Protein AF-A0A9D2FDE9-F1 (afdb_monomer_lite)

Foldseek 3Di:
DDDPPDDPPDDADQQDKPFWDKAADPVARQKIKIFIDHPLAPFPDHPNLPDNVLSVLVVCVQVVVDDPDPVCVVNQVSCCVLLCAPPVGDGLAAEDEGDPCVVCVPDDDDDVVVVVVLLVVQQVVQQVVLVVDDPVCSVVSSVVSSCCCVRTRVVSVVVVVCPVVVVDDRDDPSNSSHPRMYIGGNGDHDDD

Radius of gyration: 19.64 Å; chains: 1; bounding box: 52×30×56 Å

pLDDT: mean 90.2, std 8.85, range [47.34, 98.38]

Structure (mmCIF, N/CA/C/O backbone):
data_AF-A0A9D2FDE9-F1
#
_entry.id   AF-A0A9D2FDE9-F1
#
loop_
_atom_site.group_PDB
_atom_site.id
_atom_site.type_symbol
_atom_site.label_atom_id
_atom_site.label_alt_id
_atom_site.label_comp_id
_atom_site.label_asym_id
_atom_site.label_entity_id
_atom_site.label_seq_id
_atom_site.pdbx_PDB_ins_code
_atom_site.Cartn_x
_atom_site.Cartn_y
_atom_site.Cartn_z
_atom_site.occupancy
_atom_site.B_iso_or_equiv
_atom_site.auth_seq_id
_atom_site.auth_comp_id
_atom_site.auth_asym_id
_atom_site.auth_atom_id
_atom_site.pdbx_PDB_model_num
ATOM 1 N N . GLN A 1 1 ? 23.805 1.349 12.210 1.00 47.56 1 GLN A N 1
ATOM 2 C CA . GLN A 1 1 ? 23.859 2.761 12.635 1.00 47.56 1 GLN A CA 1
ATOM 3 C C . GLN A 1 1 ? 24.051 3.588 11.374 1.00 47.56 1 GLN A C 1
ATOM 5 O O . GLN A 1 1 ? 24.951 3.269 10.608 1.00 47.56 1 GLN A O 1
ATOM 10 N N . SER A 1 2 ? 23.143 4.518 11.090 1.00 58.88 2 SER A N 1
ATOM 11 C CA . SER A 1 2 ? 23.181 5.370 9.893 1.00 58.88 2 SER A CA 1
ATOM 12 C C . SER A 1 2 ? 24.110 6.558 10.147 1.00 58.88 2 SER A C 1
ATOM 14 O O . SER A 1 2 ? 24.090 7.096 11.252 1.00 58.88 2 SER A O 1
ATOM 16 N N . ASP A 1 3 ? 24.902 6.960 9.156 1.00 77.06 3 ASP A N 1
ATOM 17 C CA . ASP A 1 3 ? 25.740 8.162 9.229 1.00 77.06 3 ASP A CA 1
ATOM 18 C C . ASP A 1 3 ? 24.843 9.417 9.372 1.00 77.06 3 ASP A C 1
ATOM 20 O O . ASP A 1 3 ? 24.027 9.672 8.480 1.00 77.06 3 ASP A O 1
ATOM 24 N N . PRO A 1 4 ? 24.930 10.175 10.486 1.00 76.12 4 PRO A N 1
ATOM 25 C CA . PRO A 1 4 ? 24.081 11.344 10.739 1.00 76.12 4 PRO A CA 1
ATOM 26 C C . PRO A 1 4 ? 24.324 12.504 9.757 1.00 76.12 4 PRO A C 1
ATOM 28 O O . PRO A 1 4 ? 23.436 13.348 9.564 1.00 76.12 4 PRO A O 1
ATOM 31 N N . ASP A 1 5 ? 25.482 12.516 9.098 1.00 82.81 5 ASP A N 1
ATOM 32 C CA . ASP A 1 5 ? 25.864 13.525 8.115 1.00 82.81 5 ASP A CA 1
ATOM 33 C C . ASP A 1 5 ? 25.470 13.125 6.688 1.00 82.81 5 ASP A C 1
ATOM 35 O O . ASP A 1 5 ? 25.464 13.967 5.783 1.00 82.81 5 ASP A O 1
ATOM 39 N N . TYR A 1 6 ? 25.058 11.869 6.468 1.00 79.31 6 TYR A N 1
ATOM 40 C CA . TYR A 1 6 ? 24.592 11.426 5.161 1.00 79.31 6 TYR A CA 1
ATOM 41 C C . TYR A 1 6 ? 23.322 12.182 4.757 1.00 79.31 6 TYR A C 1
ATOM 43 O O . TYR A 1 6 ? 22.239 12.040 5.335 1.00 79.31 6 TYR A O 1
ATOM 51 N N . ARG A 1 7 ? 23.454 13.001 3.715 1.00 72.50 7 ARG A N 1
ATOM 52 C CA . ARG A 1 7 ? 22.343 13.666 3.036 1.00 72.50 7 ARG A CA 1
ATOM 53 C C . ARG A 1 7 ? 22.095 12.922 1.723 1.00 72.50 7 ARG A C 1
ATOM 55 O O . ARG A 1 7 ? 22.956 12.979 0.845 1.00 72.50 7 ARG A O 1
ATOM 62 N N . PRO A 1 8 ? 20.950 12.235 1.554 1.00 63.16 8 PRO A N 1
ATOM 63 C CA . PRO A 1 8 ? 20.620 11.599 0.287 1.00 63.16 8 PRO A CA 1
ATOM 64 C C . PRO A 1 8 ? 20.588 12.655 -0.822 1.00 63.16 8 PRO A C 1
ATOM 66 O O . PRO A 1 8 ? 19.761 13.564 -0.804 1.00 63.16 8 PRO A O 1
ATOM 69 N N . THR A 1 9 ? 21.489 12.544 -1.793 1.00 71.12 9 THR A N 1
ATOM 70 C CA . THR A 1 9 ? 21.499 13.388 -3.001 1.00 71.12 9 THR A CA 1
ATOM 71 C C . THR A 1 9 ? 20.692 12.768 -4.142 1.00 71.12 9 THR A C 1
ATOM 73 O O . THR A 1 9 ? 20.600 13.344 -5.228 1.00 71.12 9 THR A O 1
ATOM 76 N N . LEU A 1 10 ? 20.105 11.590 -3.901 1.00 59.53 10 LEU A N 1
ATOM 77 C CA . LEU A 1 10 ? 19.359 10.823 -4.885 1.00 59.53 10 LEU A CA 1
ATOM 78 C C . LEU A 1 10 ? 18.099 11.596 -5.301 1.00 59.53 10 LEU A C 1
ATOM 80 O O . LEU A 1 10 ? 17.142 11.722 -4.538 1.00 59.53 10 LEU A O 1
ATOM 84 N N . LYS A 1 11 ? 18.093 12.103 -6.533 1.00 64.19 11 LYS A N 1
ATOM 85 C CA . LYS A 1 11 ? 16.880 12.618 -7.169 1.00 64.19 11 LYS A CA 1
ATOM 86 C C . LYS A 1 11 ? 16.137 11.442 -7.784 1.00 64.19 11 LYS A C 1
ATOM 88 O O . LYS A 1 11 ? 16.630 10.827 -8.726 1.00 64.19 11 LYS A O 1
ATOM 93 N N . LEU A 1 12 ? 14.970 11.125 -7.234 1.00 65.38 12 LEU A N 1
ATOM 94 C CA . LEU A 1 12 ? 14.127 10.067 -7.777 1.00 65.38 12 LEU A CA 1
ATOM 95 C C . LEU A 1 12 ? 13.581 10.485 -9.157 1.00 65.38 12 LEU A C 1
ATOM 97 O O . LEU A 1 12 ? 13.185 11.643 -9.322 1.00 65.38 12 LEU A O 1
ATOM 101 N N . PRO A 1 13 ? 13.555 9.575 -10.147 1.00 70.44 13 PRO A N 1
ATOM 102 C CA . PRO A 1 13 ? 12.933 9.836 -11.442 1.00 70.44 13 PRO A CA 1
ATOM 103 C C . PRO A 1 13 ? 11.458 10.246 -11.320 1.00 70.44 13 PRO A C 1
ATOM 105 O O . PRO A 1 13 ? 10.763 9.848 -10.387 1.00 70.44 13 PRO A O 1
ATOM 108 N N . SER A 1 14 ? 10.937 10.978 -12.309 1.00 73.25 14 SER A N 1
ATOM 109 C CA . SER A 1 14 ? 9.544 11.465 -12.323 1.00 73.25 14 SER A CA 1
ATOM 110 C C . SER A 1 14 ? 8.480 10.361 -12.293 1.00 73.25 14 SER A C 1
ATOM 112 O O . SER A 1 14 ? 7.337 10.633 -11.930 1.00 73.25 14 SER A O 1
ATOM 114 N N . TYR A 1 15 ? 8.853 9.144 -12.693 1.00 83.62 15 TYR A N 1
ATOM 115 C CA . TYR A 1 15 ? 8.009 7.945 -12.726 1.00 83.62 15 TYR A CA 1
ATOM 116 C C . TYR A 1 15 ? 8.468 6.872 -11.736 1.00 83.62 15 TYR A C 1
ATOM 118 O O . TYR A 1 15 ? 8.213 5.684 -11.925 1.00 83.62 15 TYR A O 1
ATOM 126 N N . TRP A 1 16 ? 9.193 7.287 -10.700 1.00 82.44 16 TRP A N 1
ATOM 127 C CA . TRP A 1 16 ? 9.626 6.385 -9.650 1.00 82.44 16 TRP A CA 1
ATOM 128 C C . TRP A 1 16 ? 8.438 5.876 -8.825 1.00 82.44 16 TRP A C 1
ATOM 130 O O . TRP A 1 16 ? 7.524 6.634 -8.485 1.00 82.44 16 TRP A O 1
ATOM 140 N N . ALA A 1 17 ? 8.511 4.601 -8.452 1.00 85.19 17 ALA A N 1
ATOM 141 C CA . ALA A 1 17 ? 7.716 4.011 -7.386 1.00 85.19 17 ALA A CA 1
ATOM 142 C C . ALA A 1 17 ? 8.585 3.052 -6.562 1.00 85.19 17 ALA A C 1
ATOM 144 O O . ALA A 1 17 ? 9.568 2.504 -7.069 1.00 85.19 17 ALA A O 1
ATOM 145 N N . CYS A 1 18 ? 8.213 2.817 -5.303 1.00 78.56 18 CYS A N 1
ATOM 146 C CA . CYS A 1 18 ? 8.964 1.928 -4.407 1.00 78.56 18 CYS A CA 1
ATOM 147 C C . CYS A 1 18 ? 8.781 0.425 -4.700 1.00 78.56 18 CYS A C 1
ATOM 149 O O . CYS A 1 18 ? 9.480 -0.393 -4.103 1.00 78.56 18 CYS A O 1
ATOM 151 N N . GLY A 1 19 ? 7.880 0.064 -5.619 1.00 83.00 19 GLY A N 1
ATOM 152 C CA . GLY A 1 19 ? 7.436 -1.312 -5.839 1.00 83.00 19 GLY A CA 1
ATOM 153 C C . GLY A 1 19 ? 6.158 -1.647 -5.071 1.00 83.00 19 GLY A C 1
ATOM 154 O O . GLY A 1 19 ? 5.755 -0.931 -4.156 1.00 83.00 19 GLY A O 1
ATOM 155 N N . SER A 1 20 ? 5.514 -2.753 -5.448 1.00 87.06 20 SER A N 1
ATOM 156 C CA . SER A 1 20 ? 4.399 -3.302 -4.671 1.00 87.06 20 SER A CA 1
ATOM 157 C C . SER A 1 20 ? 4.904 -3.792 -3.317 1.00 87.06 20 SER A C 1
ATOM 159 O O . SER A 1 20 ? 5.792 -4.640 -3.245 1.00 87.06 20 SER A O 1
ATOM 161 N N . MET A 1 21 ? 4.322 -3.270 -2.244 1.00 90.25 21 MET A N 1
ATOM 162 C CA . MET A 1 21 ? 4.623 -3.653 -0.873 1.00 90.25 21 MET A CA 1
ATOM 163 C C . MET A 1 21 ? 3.390 -4.287 -0.251 1.00 90.25 21 MET A C 1
ATOM 165 O O . MET A 1 21 ? 2.342 -3.647 -0.157 1.00 90.25 21 MET A O 1
ATOM 169 N N . THR A 1 22 ? 3.538 -5.519 0.219 1.00 93.94 22 THR A N 1
ATOM 170 C CA . THR A 1 22 ? 2.454 -6.269 0.850 1.00 93.94 22 THR A CA 1
ATOM 171 C C . THR A 1 22 ? 2.752 -6.520 2.322 1.00 93.94 22 THR A C 1
ATOM 173 O O . THR A 1 22 ? 3.920 -6.629 2.715 1.00 93.94 22 THR A O 1
ATOM 176 N N . ARG A 1 23 ? 1.713 -6.583 3.157 1.00 95.62 23 ARG A N 1
ATOM 177 C CA . ARG A 1 23 ? 1.815 -7.067 4.541 1.00 95.62 23 ARG A CA 1
ATOM 178 C C . ARG A 1 23 ? 0.747 -8.109 4.799 1.00 95.62 23 ARG A C 1
ATOM 180 O O . ARG A 1 23 ? -0.363 -8.005 4.295 1.00 95.62 23 ARG A O 1
ATOM 187 N N . ILE A 1 24 ? 1.121 -9.101 5.589 1.00 96.44 24 ILE A N 1
ATOM 188 C CA . ILE A 1 24 ? 0.268 -10.208 6.000 1.00 96.44 24 ILE A CA 1
ATOM 189 C C . ILE A 1 24 ? 0.388 -10.272 7.515 1.00 96.44 24 ILE A C 1
ATOM 191 O O . ILE A 1 24 ? 1.509 -10.273 8.030 1.00 96.44 24 ILE A O 1
ATOM 195 N N . SER A 1 25 ? -0.739 -10.268 8.221 1.00 97.50 25 SER A N 1
ATOM 196 C CA . SER A 1 25 ? -0.734 -10.500 9.662 1.00 97.50 25 SER A CA 1
ATOM 197 C C . SER A 1 25 ? -0.754 -11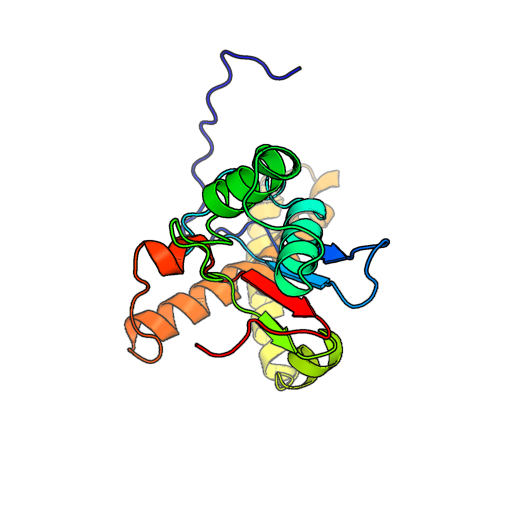.997 9.948 1.00 97.50 25 SER A C 1
ATOM 199 O O . SER A 1 25 ? -1.606 -12.730 9.451 1.00 97.50 25 SER A O 1
ATOM 201 N N . GLU A 1 26 ? 0.167 -12.450 10.795 1.00 96.69 26 GLU A N 1
ATOM 202 C CA . GLU A 1 26 ? 0.114 -13.805 11.357 1.00 96.69 26 GLU A CA 1
ATOM 203 C C . GLU A 1 26 ? -0.895 -13.897 12.513 1.00 96.69 26 GLU A C 1
ATOM 205 O O . GLU A 1 26 ? -1.433 -14.967 12.792 1.00 96.69 26 GLU A O 1
ATOM 210 N N . LYS A 1 27 ? -1.174 -12.770 13.182 1.00 97.56 27 LYS A N 1
ATOM 211 C CA . LYS A 1 27 ? -2.100 -12.683 14.317 1.00 97.56 27 LYS A CA 1
ATOM 212 C C . LYS A 1 27 ? -3.561 -12.685 13.872 1.00 97.56 27 LYS A C 1
ATOM 214 O O . LYS A 1 27 ? -4.397 -13.320 14.512 1.00 97.56 27 LYS A O 1
ATOM 219 N N . TYR A 1 28 ? -3.859 -11.971 12.791 1.00 97.38 28 TYR A N 1
ATOM 220 C CA . TYR A 1 28 ? -5.193 -11.836 12.216 1.00 97.38 28 TYR A CA 1
ATOM 221 C C . TYR A 1 28 ? -5.149 -12.288 10.751 1.00 97.38 28 TYR A C 1
ATOM 223 O O . TYR A 1 28 ? -4.877 -11.469 9.879 1.00 97.38 28 TYR A O 1
ATOM 231 N N . PRO A 1 29 ? -5.414 -13.573 10.448 1.00 95.38 29 PRO A N 1
ATOM 232 C CA . PRO A 1 29 ? -5.233 -14.119 9.098 1.00 95.38 29 PRO A CA 1
ATOM 233 C C . PRO A 1 29 ? -6.071 -13.450 8.000 1.00 95.38 29 PRO A C 1
ATOM 235 O O . PRO A 1 29 ? -5.740 -13.568 6.825 1.00 95.38 29 PRO A O 1
ATOM 238 N N . SER A 1 30 ? -7.153 -12.756 8.366 1.00 95.75 30 SER A N 1
ATOM 239 C CA . SER A 1 30 ? -7.961 -11.960 7.439 1.00 95.75 30 SER A CA 1
ATOM 240 C C . SER A 1 30 ? -7.292 -10.643 7.033 1.00 95.75 30 SER A C 1
ATOM 242 O O . SER A 1 30 ? -7.693 -10.052 6.035 1.00 95.75 30 SER A O 1
ATOM 244 N N . VAL A 1 31 ? -6.283 -10.177 7.778 1.00 97.94 31 VAL A N 1
ATOM 245 C CA . VAL A 1 31 ? -5.618 -8.892 7.557 1.00 97.94 31 VAL A CA 1
ATOM 246 C C . VAL A 1 31 ? -4.477 -9.039 6.558 1.00 97.94 31 VAL A C 1
ATOM 248 O O . VAL A 1 31 ? -3.411 -9.594 6.847 1.00 97.94 31 VAL A O 1
ATOM 251 N N . TYR A 1 32 ? -4.691 -8.440 5.394 1.00 97.94 32 TYR A N 1
ATOM 252 C CA . TYR A 1 32 ? -3.701 -8.288 4.338 1.00 97.94 32 TYR A CA 1
ATOM 253 C C . TYR A 1 32 ? -3.648 -6.827 3.900 1.00 97.94 32 TYR A C 1
ATOM 255 O O . TYR A 1 32 ? -4.653 -6.120 3.933 1.00 97.94 32 TYR A O 1
ATOM 263 N N . SER A 1 33 ? -2.494 -6.349 3.451 1.00 96.81 33 SER A N 1
ATOM 264 C CA . SER A 1 33 ? -2.405 -5.040 2.816 1.00 96.81 33 SER A CA 1
ATOM 265 C C . SER A 1 33 ? -1.561 -5.060 1.561 1.00 96.81 33 SER A C 1
ATOM 267 O O . SER A 1 33 ? -0.606 -5.826 1.432 1.00 96.81 33 SER A O 1
ATOM 269 N N . TRP A 1 34 ? -1.917 -4.169 0.643 1.00 95.25 34 TRP A N 1
ATOM 270 C CA . TRP A 1 34 ? -1.128 -3.833 -0.527 1.00 95.25 34 TRP A CA 1
ATOM 271 C C . TRP A 1 34 ? -0.945 -2.322 -0.587 1.00 95.25 34 TRP A C 1
ATOM 273 O O . TRP A 1 34 ? -1.870 -1.550 -0.328 1.00 95.25 34 TRP A O 1
ATOM 283 N N . SER A 1 35 ? 0.259 -1.888 -0.940 1.00 92.75 35 SER A N 1
ATOM 284 C CA . SER A 1 35 ? 0.568 -0.477 -1.112 1.00 92.75 35 SER A CA 1
ATOM 285 C C . SER A 1 35 ? 1.673 -0.248 -2.126 1.00 92.75 35 SER A C 1
ATOM 287 O O . SER A 1 35 ? 2.546 -1.094 -2.318 1.00 92.75 35 SER A O 1
ATOM 289 N N . VAL A 1 36 ? 1.662 0.929 -2.741 1.00 90.56 36 VAL A N 1
ATOM 290 C CA . VAL A 1 36 ? 2.769 1.426 -3.556 1.00 90.56 36 VAL A CA 1
ATOM 291 C C . VAL A 1 36 ? 2.890 2.930 -3.368 1.00 90.56 36 VAL A C 1
ATOM 293 O O . VAL A 1 36 ? 1.920 3.676 -3.511 1.00 90.56 36 VAL A O 1
ATOM 296 N N . ASP A 1 37 ? 4.091 3.392 -3.040 1.00 89.44 37 ASP A N 1
ATOM 297 C CA . ASP A 1 37 ? 4.375 4.819 -2.966 1.00 89.44 37 ASP A CA 1
ATOM 298 C C . ASP A 1 37 ? 4.761 5.326 -4.347 1.00 89.44 37 ASP A C 1
ATOM 300 O O . ASP A 1 37 ? 5.654 4.793 -5.009 1.00 89.44 37 ASP A O 1
ATOM 304 N N . THR A 1 38 ? 4.073 6.381 -4.763 1.00 88.50 38 THR A N 1
ATOM 305 C CA . THR A 1 38 ? 4.309 7.086 -6.022 1.00 88.50 38 THR A CA 1
ATOM 306 C C . THR A 1 38 ? 4.360 8.584 -5.740 1.00 88.50 38 THR A C 1
ATOM 308 O O . THR A 1 38 ? 4.101 9.026 -4.622 1.00 88.50 38 THR A O 1
ATOM 311 N N . ARG A 1 39 ? 4.598 9.402 -6.766 1.00 87.81 39 ARG A N 1
ATOM 312 C CA . ARG A 1 39 ? 4.490 10.867 -6.655 1.00 87.81 39 ARG A CA 1
ATOM 313 C C . ARG A 1 39 ? 3.093 11.383 -6.266 1.00 87.81 39 ARG A C 1
ATOM 315 O O . ARG A 1 39 ? 2.955 12.555 -5.934 1.00 87.81 39 ARG A O 1
ATOM 322 N N . TYR A 1 40 ? 2.067 10.533 -6.339 1.00 89.56 40 TYR A N 1
ATOM 323 C CA . TYR A 1 40 ? 0.706 10.847 -5.896 1.00 89.56 40 TYR A CA 1
ATOM 324 C C . TYR A 1 40 ? 0.505 10.640 -4.390 1.00 89.56 40 TYR A C 1
ATOM 326 O O . TYR A 1 40 ? -0.502 11.082 -3.842 1.00 89.56 40 TYR A O 1
ATOM 334 N N . SER A 1 41 ? 1.464 10.000 -3.720 1.00 89.06 41 SER A N 1
ATOM 335 C CA . SER A 1 41 ? 1.404 9.672 -2.302 1.00 89.06 41 SER A CA 1
ATOM 336 C C . SER A 1 41 ? 2.205 10.674 -1.476 1.00 89.06 41 SER A C 1
ATOM 338 O O . SER A 1 41 ? 3.355 10.970 -1.788 1.00 89.06 41 SER A O 1
ATOM 340 N N . SER A 1 42 ? 1.618 11.173 -0.385 1.00 89.44 42 SER A N 1
ATOM 341 C CA . SER A 1 42 ? 2.304 12.041 0.588 1.00 89.44 42 SER A CA 1
ATOM 342 C C . SER A 1 42 ? 2.854 11.269 1.798 1.00 89.44 42 SER A C 1
ATOM 344 O O . SER A 1 42 ? 3.436 11.868 2.708 1.00 89.44 42 SER A O 1
ATOM 346 N N . ARG A 1 43 ? 2.707 9.932 1.810 1.00 87.25 43 ARG A N 1
ATOM 347 C CA . ARG A 1 43 ? 3.226 9.055 2.870 1.00 87.25 43 ARG A CA 1
ATOM 348 C C . ARG A 1 43 ? 4.727 9.214 3.053 1.00 87.25 43 ARG A C 1
ATOM 350 O O . ARG A 1 43 ? 5.507 9.172 2.105 1.00 87.25 43 ARG A O 1
ATOM 357 N N . LYS A 1 44 ? 5.138 9.311 4.317 1.00 84.44 44 LYS A N 1
ATOM 358 C CA . LYS A 1 44 ? 6.544 9.428 4.714 1.00 84.44 44 LYS A CA 1
ATOM 359 C C . LYS A 1 44 ? 7.115 8.089 5.173 1.00 84.44 44 LYS A C 1
ATOM 361 O O . LYS A 1 44 ? 6.408 7.258 5.749 1.00 84.44 44 LYS A O 1
ATOM 366 N N . GLY A 1 45 ? 8.422 7.927 4.969 1.00 80.38 45 GLY A N 1
ATOM 367 C CA . GLY A 1 45 ? 9.205 6.785 5.451 1.00 80.38 45 GLY A CA 1
ATOM 368 C C . GLY A 1 45 ? 9.122 5.521 4.589 1.00 80.38 45 GLY A C 1
ATOM 369 O O . GLY A 1 45 ? 9.720 4.521 4.950 1.00 80.38 45 GLY A O 1
ATOM 370 N N . THR A 1 46 ? 8.426 5.569 3.451 1.00 80.06 46 THR A N 1
ATOM 371 C CA . THR A 1 46 ? 8.406 4.503 2.435 1.00 80.06 46 THR A CA 1
ATOM 372 C C . THR A 1 46 ? 8.231 3.091 3.022 1.00 80.06 46 THR A C 1
ATOM 374 O O . THR A 1 46 ? 7.366 2.873 3.874 1.00 80.06 46 THR A O 1
ATOM 377 N N . TRP A 1 47 ? 9.063 2.133 2.603 1.00 77.62 47 TRP A N 1
ATOM 378 C CA . TRP A 1 47 ? 9.011 0.740 3.037 1.00 77.62 47 TRP A CA 1
ATOM 379 C C . TRP A 1 47 ? 9.274 0.574 4.535 1.00 77.62 47 TRP A C 1
ATOM 381 O O . TRP A 1 47 ? 8.692 -0.321 5.148 1.00 77.62 47 TRP A O 1
ATOM 391 N N . SER A 1 48 ? 10.125 1.421 5.130 1.00 83.31 48 SER A N 1
ATOM 392 C CA . SER A 1 48 ? 10.507 1.289 6.541 1.00 83.31 48 SER A CA 1
ATOM 393 C C . SER A 1 48 ? 9.368 1.675 7.478 1.00 83.31 48 SER A C 1
ATOM 395 O O . SER A 1 48 ? 9.313 1.198 8.606 1.00 83.31 48 SER A O 1
ATOM 397 N N . ASN A 1 49 ? 8.432 2.492 6.993 1.00 86.06 49 ASN A N 1
ATOM 398 C CA . ASN A 1 49 ? 7.264 2.930 7.746 1.00 86.06 49 ASN A CA 1
ATOM 399 C C . ASN A 1 49 ? 5.983 2.172 7.355 1.00 86.06 49 ASN A C 1
ATOM 401 O O . ASN A 1 49 ? 4.896 2.561 7.769 1.00 86.06 49 ASN A O 1
ATOM 405 N N . ASN A 1 50 ? 6.091 1.115 6.544 1.0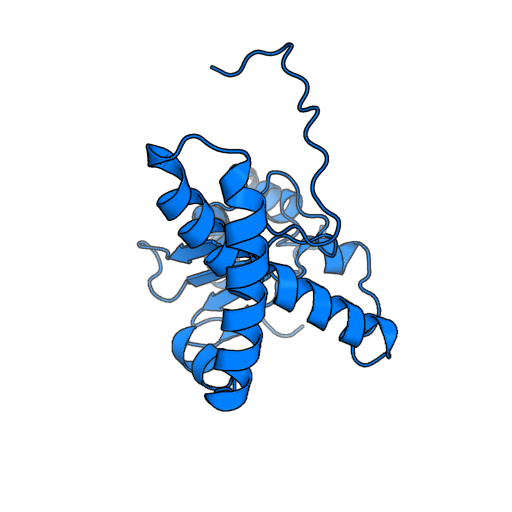0 88.94 50 ASN A N 1
ATOM 406 C CA . ASN A 1 50 ? 4.992 0.209 6.215 1.00 88.94 50 ASN A CA 1
ATOM 407 C C . ASN A 1 50 ? 5.064 -1.013 7.143 1.00 88.94 50 ASN A C 1
ATOM 409 O O . ASN A 1 50 ? 5.667 -2.024 6.781 1.00 88.94 50 ASN A O 1
ATOM 413 N N . LEU A 1 51 ? 4.533 -0.913 8.362 1.00 93.81 51 LEU A N 1
ATOM 414 C CA . LEU A 1 51 ? 4.632 -1.975 9.370 1.00 93.81 51 LEU A CA 1
ATOM 415 C C . LEU A 1 51 ? 3.363 -2.830 9.389 1.00 93.81 51 LEU A C 1
ATOM 417 O O . LEU A 1 51 ? 2.263 -2.290 9.325 1.00 93.81 51 LEU A O 1
ATOM 421 N N . THR A 1 52 ? 3.498 -4.154 9.535 1.00 96.62 52 THR A N 1
ATOM 422 C CA . THR A 1 52 ? 2.336 -5.052 9.699 1.00 96.62 52 THR A CA 1
ATOM 423 C C . THR A 1 52 ? 1.474 -4.632 10.892 1.00 96.62 52 THR A C 1
ATOM 425 O O . THR A 1 52 ? 0.251 -4.605 10.783 1.00 96.62 52 THR A O 1
ATOM 428 N N . SER A 1 53 ? 2.110 -4.203 11.987 1.00 97.19 53 SER A N 1
ATOM 429 C CA . SER A 1 53 ? 1.435 -3.766 13.212 1.00 97.19 53 SER A CA 1
ATOM 430 C C . SER A 1 53 ? 0.461 -2.608 13.000 1.00 97.19 53 SER A C 1
ATOM 432 O O . SER A 1 53 ? -0.525 -2.521 13.717 1.00 97.19 53 SER A O 1
ATOM 434 N N . ASP A 1 54 ? 0.694 -1.730 12.017 1.00 96.88 54 ASP A N 1
ATOM 435 C CA . ASP A 1 54 ? -0.220 -0.611 11.749 1.00 96.88 54 ASP A CA 1
ATOM 436 C C . ASP A 1 54 ? -1.594 -1.127 11.280 1.00 96.88 54 ASP A C 1
ATOM 438 O O . ASP A 1 54 ? -2.633 -0.621 11.698 1.00 96.88 54 ASP A O 1
ATOM 442 N N . TYR A 1 55 ? -1.611 -2.182 10.461 1.00 97.69 55 TYR A N 1
ATOM 443 C CA . TYR A 1 55 ? -2.844 -2.823 9.992 1.00 97.69 55 TYR A CA 1
ATOM 444 C C . TYR A 1 55 ? -3.512 -3.644 11.097 1.00 97.69 55 TYR A C 1
ATOM 446 O O . TYR A 1 55 ? -4.735 -3.665 11.203 1.00 97.69 55 TYR A O 1
ATOM 454 N N . GLU A 1 56 ? -2.715 -4.280 11.958 1.00 98.38 56 GLU A N 1
ATOM 455 C CA . GLU A 1 56 ? -3.217 -5.012 13.124 1.00 98.38 56 GLU A CA 1
ATOM 456 C C . GLU A 1 56 ? -3.869 -4.076 14.143 1.00 98.38 56 GLU A C 1
ATOM 458 O O . GLU A 1 56 ? -4.939 -4.386 14.655 1.00 98.38 56 GLU A O 1
ATOM 463 N N . TYR A 1 57 ? -3.273 -2.911 14.414 1.00 98.25 57 TYR A N 1
ATOM 464 C CA . TYR A 1 57 ? -3.859 -1.911 15.308 1.00 98.25 57 TYR A CA 1
ATOM 465 C C . TYR A 1 57 ? -5.153 -1.343 14.737 1.00 98.25 57 TYR A C 1
ATOM 467 O O . TYR A 1 57 ? -6.114 -1.160 15.479 1.00 98.25 57 TYR A O 1
ATOM 475 N N . LEU A 1 58 ? -5.207 -1.096 13.425 1.00 98.00 58 LEU A N 1
ATOM 476 C CA . LEU A 1 58 ? -6.442 -0.651 12.791 1.00 98.00 58 LEU A CA 1
ATOM 477 C C . LEU A 1 58 ? -7.531 -1.729 12.883 1.00 98.00 58 LEU A C 1
ATOM 479 O O . LEU A 1 58 ? -8.668 -1.417 13.217 1.00 98.00 58 LEU A O 1
ATOM 483 N N . TYR A 1 59 ? -7.188 -2.998 12.663 1.00 98.00 59 TYR A N 1
ATOM 484 C CA . TYR A 1 59 ? -8.118 -4.114 12.840 1.00 98.00 59 TYR A CA 1
ATOM 485 C C . TYR A 1 59 ? -8.612 -4.246 14.293 1.00 98.00 59 TYR A C 1
ATOM 487 O O . TYR A 1 59 ? -9.806 -4.409 14.547 1.00 98.00 59 TYR A O 1
ATOM 495 N N . GLU A 1 60 ? -7.715 -4.116 15.271 1.00 98.12 60 GLU A N 1
ATOM 496 C CA . GLU A 1 60 ? -8.062 -4.088 16.697 1.00 98.12 60 GLU A CA 1
ATOM 497 C C . GLU A 1 60 ? -8.996 -2.922 17.037 1.00 98.12 60 GLU A C 1
ATOM 499 O O . GLU A 1 60 ? -9.900 -3.071 17.857 1.00 98.12 60 GLU A O 1
ATOM 504 N N . PHE A 1 61 ? -8.797 -1.764 16.408 1.00 97.81 61 PHE A N 1
ATOM 505 C CA . PHE A 1 61 ? -9.666 -0.605 16.580 1.00 97.81 61 PHE A CA 1
ATOM 506 C C . PHE A 1 61 ? -11.063 -0.875 16.003 1.00 97.81 61 PHE A C 1
ATOM 508 O O . PHE A 1 61 ? -12.065 -0.650 16.677 1.00 97.81 61 PHE A O 1
ATOM 515 N N . LEU A 1 62 ? -11.135 -1.441 14.795 1.00 96.56 62 LEU A N 1
ATOM 516 C CA . LEU A 1 62 ? -12.390 -1.786 14.116 1.00 96.56 62 LEU A CA 1
ATOM 517 C C . LEU A 1 62 ? -13.220 -2.830 14.864 1.00 96.56 62 LEU A C 1
ATOM 519 O O . LEU A 1 62 ? -14.445 -2.756 14.890 1.00 96.56 62 LEU A O 1
ATOM 523 N N . THR A 1 63 ? -12.554 -3.801 15.482 1.00 96.50 63 THR A N 1
ATOM 524 C CA . THR A 1 63 ? -13.196 -4.850 16.287 1.00 96.50 63 THR A CA 1
ATOM 525 C C . THR A 1 63 ? -13.553 -4.387 17.703 1.00 96.50 63 THR A C 1
ATOM 527 O O . THR A 1 63 ? -14.171 -5.138 18.456 1.00 96.50 63 THR A O 1
ATOM 530 N N . GLY A 1 64 ? -13.164 -3.166 18.087 1.00 95.81 64 GLY A N 1
ATOM 531 C CA . GLY A 1 64 ? -13.340 -2.636 19.439 1.00 95.81 64 GLY A CA 1
ATOM 532 C C . GLY A 1 64 ? -12.402 -3.254 20.482 1.00 95.81 64 GLY A C 1
ATOM 533 O O . GLY A 1 64 ? -12.574 -3.010 21.676 1.00 95.81 64 GLY A O 1
ATOM 534 N N . ALA A 1 65 ? -11.405 -4.041 20.062 1.00 97.00 65 ALA A N 1
ATOM 535 C CA . ALA A 1 65 ? -10.390 -4.611 20.947 1.00 97.00 65 ALA A CA 1
ATOM 536 C C . ALA A 1 65 ? -9.455 -3.537 21.527 1.00 97.00 65 ALA A C 1
ATOM 538 O O . ALA A 1 65 ? -8.956 -3.686 22.644 1.00 97.00 65 ALA A O 1
ATOM 539 N N . ILE A 1 66 ? -9.240 -2.444 20.789 1.00 96.88 66 ILE A N 1
ATOM 540 C CA . ILE A 1 66 ? -8.644 -1.214 21.314 1.00 96.88 66 ILE A CA 1
ATOM 541 C C . ILE A 1 66 ? -9.588 -0.036 21.089 1.00 96.88 66 ILE A C 1
ATOM 543 O O . ILE A 1 66 ? -10.338 0.018 20.119 1.00 96.88 66 ILE A O 1
ATOM 547 N N . CYS A 1 67 ? -9.521 0.936 21.987 1.00 95.06 67 CYS A N 1
ATOM 548 C CA . CYS A 1 67 ? -10.230 2.203 21.877 1.00 95.06 67 CYS A CA 1
ATOM 549 C C . CYS A 1 67 ? -9.331 3.343 22.353 1.00 95.06 67 CYS A C 1
ATOM 551 O O . CYS A 1 67 ? -8.300 3.099 22.989 1.00 95.06 67 CYS A O 1
ATOM 553 N N . ASP A 1 68 ? -9.719 4.575 22.032 1.00 95.19 68 ASP A N 1
ATOM 554 C CA . ASP A 1 68 ? -8.967 5.777 22.381 1.00 95.19 68 ASP A CA 1
ATOM 555 C C . ASP A 1 68 ? -8.995 6.025 23.894 1.00 95.19 68 ASP A C 1
ATOM 557 O O . ASP A 1 68 ? -9.951 6.555 24.461 1.00 95.19 68 ASP A O 1
ATOM 561 N N . ASN A 1 69 ? -7.957 5.535 24.565 1.00 95.62 69 ASN A N 1
ATOM 562 C CA . ASN A 1 69 ? -7.761 5.629 26.000 1.00 95.62 69 ASN A CA 1
ATOM 563 C C . ASN A 1 69 ? -6.260 5.608 26.323 1.00 95.62 69 ASN A C 1
ATOM 565 O O . ASN A 1 69 ? -5.422 5.318 25.470 1.00 95.62 69 ASN A O 1
ATOM 569 N N . VAL A 1 70 ? -5.917 5.870 27.585 1.00 96.75 70 VAL A N 1
ATOM 570 C CA . VAL A 1 70 ? -4.517 5.962 28.033 1.00 96.75 70 VAL A CA 1
ATOM 571 C C . VAL A 1 70 ? -3.728 4.667 27.789 1.00 96.75 70 VAL A C 1
ATOM 573 O O . VAL A 1 70 ? -2.550 4.733 27.458 1.00 96.75 70 VAL A O 1
ATOM 576 N N . ALA A 1 71 ? -4.359 3.495 27.904 1.00 96.69 71 ALA A N 1
ATOM 577 C CA . ALA A 1 71 ? -3.679 2.210 27.732 1.00 96.69 71 ALA A CA 1
ATOM 578 C C . ALA A 1 71 ? -3.316 1.908 26.266 1.00 96.69 71 ALA A C 1
ATOM 580 O O . ALA A 1 71 ? -2.350 1.194 26.012 1.00 96.69 71 ALA A O 1
ATOM 581 N N . ASN A 1 72 ? -4.068 2.459 25.309 1.00 97.69 72 ASN A N 1
ATOM 582 C CA . ASN A 1 72 ? -3.858 2.252 23.874 1.00 97.69 72 ASN A CA 1
ATOM 583 C C . ASN A 1 72 ? -3.312 3.494 23.155 1.00 97.69 72 ASN A C 1
ATOM 585 O O . ASN A 1 72 ? -3.213 3.481 21.926 1.00 97.69 72 ASN A O 1
ATOM 589 N N . ALA A 1 73 ? -2.970 4.555 23.893 1.00 97.12 73 ALA A N 1
ATOM 590 C CA . ALA A 1 73 ? -2.622 5.860 23.335 1.00 97.12 73 ALA A CA 1
ATOM 591 C C . ALA A 1 73 ? -1.527 5.766 22.263 1.00 97.12 73 ALA A C 1
ATOM 593 O O . ALA A 1 73 ? -1.669 6.357 21.198 1.00 97.12 73 ALA A O 1
ATOM 594 N N . ASP A 1 74 ? -0.489 4.956 22.487 1.00 97.88 74 ASP A N 1
ATOM 595 C CA . ASP A 1 74 ? 0.602 4.777 21.524 1.00 97.88 74 ASP A CA 1
ATOM 596 C C . ASP A 1 74 ? 0.118 4.188 20.192 1.00 97.88 74 ASP A C 1
ATOM 598 O O . ASP A 1 74 ? 0.505 4.665 19.126 1.00 97.88 74 ASP A O 1
ATOM 602 N N . LYS A 1 75 ? -0.777 3.190 20.233 1.00 98.00 75 LYS A N 1
ATOM 603 C CA . LYS A 1 75 ? -1.342 2.566 19.027 1.00 98.00 75 LYS A CA 1
ATOM 604 C C . LYS A 1 75 ? -2.238 3.539 18.265 1.00 98.00 75 LYS A C 1
ATOM 606 O O . LYS A 1 75 ? -2.125 3.651 17.048 1.00 98.00 75 LYS A O 1
ATOM 611 N N . ILE A 1 76 ? -3.106 4.264 18.969 1.00 98.06 76 ILE A N 1
ATOM 612 C CA . ILE A 1 76 ? -4.032 5.219 18.344 1.00 98.06 76 ILE A CA 1
ATOM 613 C C . ILE A 1 76 ? -3.272 6.416 17.764 1.00 98.06 76 ILE A C 1
ATOM 615 O O . ILE A 1 76 ? -3.498 6.796 16.616 1.00 98.06 76 ILE A O 1
ATOM 619 N N . ASN A 1 77 ? -2.306 6.963 18.505 1.00 97.44 77 ASN A N 1
ATOM 620 C CA . ASN A 1 77 ? -1.450 8.041 18.014 1.00 97.44 77 ASN A CA 1
ATOM 621 C C . ASN A 1 77 ? -0.644 7.598 16.796 1.00 97.44 77 ASN A C 1
ATOM 623 O O . ASN A 1 77 ? -0.527 8.356 15.838 1.00 97.44 77 ASN A O 1
ATOM 627 N N . ARG A 1 78 ? -0.158 6.354 16.788 1.00 96.31 78 ARG A N 1
ATOM 628 C CA . ARG A 1 78 ? 0.510 5.766 15.630 1.00 96.31 78 ARG A CA 1
ATOM 629 C C . ARG A 1 78 ? -0.408 5.701 14.404 1.00 96.31 78 ARG A C 1
ATOM 631 O O . ARG A 1 78 ? 0.012 6.083 13.313 1.00 96.31 78 ARG A O 1
ATOM 638 N N . LEU A 1 79 ? -1.658 5.265 14.562 1.00 96.62 79 LEU A N 1
ATOM 639 C CA . LEU A 1 79 ? -2.628 5.231 13.461 1.00 96.62 79 LEU A CA 1
ATOM 640 C C . LEU A 1 79 ? -2.924 6.633 12.904 1.00 96.62 79 LEU A C 1
ATOM 642 O O . LEU A 1 79 ? -3.008 6.792 11.686 1.00 96.62 79 LEU A O 1
ATOM 646 N N . ARG A 1 80 ? -3.020 7.652 13.767 1.00 95.56 80 ARG A N 1
ATOM 647 C CA . ARG A 1 80 ? -3.190 9.060 13.359 1.00 95.56 80 ARG A CA 1
ATOM 648 C C . ARG A 1 80 ? -1.953 9.627 12.671 1.00 95.56 80 ARG A C 1
ATOM 650 O O . ARG A 1 80 ? -2.062 10.233 11.613 1.00 95.56 80 ARG A O 1
ATOM 657 N N . GLU A 1 81 ? -0.761 9.364 13.208 1.00 93.94 81 GLU A N 1
ATOM 658 C CA . GLU A 1 81 ? 0.517 9.754 12.593 1.00 93.94 81 GLU A CA 1
ATOM 659 C C . GLU A 1 81 ? 0.647 9.183 11.171 1.00 93.94 81 GLU A C 1
ATOM 661 O O . GLU A 1 81 ? 1.177 9.826 10.261 1.00 93.94 81 GLU A O 1
ATOM 666 N N . ARG A 1 82 ? 0.126 7.968 10.965 1.00 92.44 82 ARG A N 1
ATOM 667 C CA . ARG A 1 82 ? 0.071 7.308 9.657 1.00 92.44 82 ARG A CA 1
ATOM 668 C C . ARG A 1 82 ? -1.067 7.775 8.762 1.00 92.44 82 ARG A C 1
ATOM 670 O O . ARG A 1 82 ? -1.080 7.405 7.590 1.00 92.44 82 ARG A O 1
ATOM 677 N N . GLY A 1 83 ? -1.989 8.578 9.283 1.00 92.81 83 GLY A N 1
ATOM 678 C CA . GLY A 1 83 ? -3.197 8.997 8.586 1.00 92.81 83 GLY A CA 1
ATOM 679 C C . GLY A 1 83 ? -4.154 7.841 8.313 1.00 92.81 83 GLY A C 1
ATOM 680 O O . GLY A 1 83 ? -4.963 7.945 7.398 1.00 92.81 83 GLY A O 1
ATOM 681 N N . PHE A 1 84 ? -4.044 6.728 9.049 1.00 95.25 84 PHE A N 1
ATOM 682 C CA . PHE A 1 84 ? -4.980 5.603 8.961 1.00 95.25 84 PHE A CA 1
ATOM 683 C C . PHE A 1 84 ? -6.279 5.923 9.695 1.00 95.25 84 PHE A C 1
ATOM 685 O O . PHE A 1 84 ? -7.351 5.489 9.276 1.00 95.25 84 PHE A O 1
ATOM 692 N N . LEU A 1 85 ? -6.155 6.717 10.759 1.00 95.44 85 LEU A N 1
ATOM 693 C CA . LEU A 1 85 ? -7.25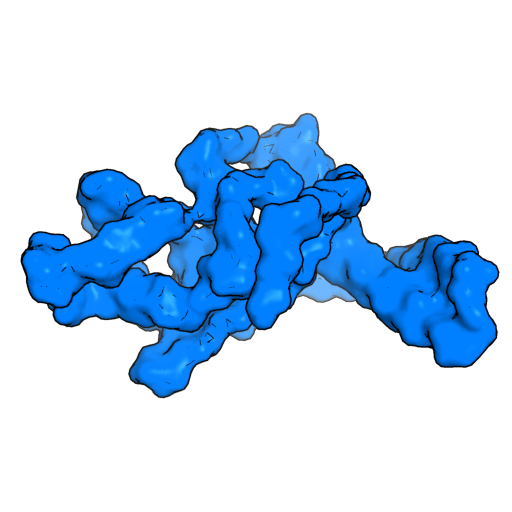0 7.404 11.417 1.00 95.44 85 LEU A CA 1
ATOM 694 C C . LEU A 1 85 ? -7.086 8.912 11.225 1.00 95.44 85 LEU A C 1
ATOM 696 O O . LEU A 1 85 ? -5.965 9.423 11.207 1.00 95.44 85 LEU A O 1
ATOM 700 N N . THR A 1 86 ? -8.201 9.617 11.101 1.00 93.38 86 THR A N 1
ATOM 701 C CA . THR A 1 86 ? -8.264 11.071 11.271 1.00 93.38 86 THR A CA 1
ATOM 702 C C . THR A 1 86 ? -8.185 11.447 12.756 1.00 93.38 86 THR A C 1
ATOM 704 O O . THR A 1 86 ? -8.272 10.590 13.642 1.00 93.38 86 THR A O 1
ATOM 707 N N . ASP A 1 87 ? -8.051 12.743 13.049 1.00 92.38 87 ASP A N 1
ATOM 708 C CA . ASP A 1 87 ? -8.021 13.249 14.429 1.00 92.38 87 ASP A CA 1
ATOM 709 C C . ASP A 1 87 ? -9.302 12.903 15.211 1.00 92.38 87 ASP A C 1
ATOM 711 O O . ASP A 1 87 ? -9.244 12.640 16.411 1.00 92.38 87 ASP A O 1
ATOM 715 N N . ASP A 1 88 ? -10.445 12.826 14.523 1.00 92.56 88 ASP A N 1
ATOM 716 C CA . ASP A 1 88 ? -11.744 12.404 15.057 1.00 92.56 88 ASP A CA 1
ATOM 717 C C . ASP A 1 88 ? -11.985 10.882 14.979 1.00 92.56 88 ASP A C 1
ATOM 719 O O . ASP A 1 88 ? -13.114 10.427 15.134 1.00 92.56 88 ASP A O 1
ATOM 723 N N . ASN A 1 89 ? -10.925 10.083 14.800 1.00 93.50 89 ASN A N 1
ATOM 724 C CA . ASN A 1 89 ? -10.947 8.614 14.791 1.00 93.50 89 ASN A CA 1
ATOM 725 C C . ASN A 1 89 ? -11.751 7.969 13.651 1.00 93.50 89 ASN A C 1
ATOM 727 O O . ASN A 1 89 ? -12.146 6.805 13.754 1.00 93.50 89 ASN A O 1
ATOM 731 N N . LYS A 1 90 ? -11.939 8.674 12.533 1.00 94.19 90 LYS A N 1
ATOM 732 C CA . LYS A 1 90 ? -12.522 8.092 11.321 1.00 94.19 90 LYS A CA 1
ATOM 733 C C . LYS A 1 90 ? -11.460 7.353 10.528 1.00 94.19 90 LYS A C 1
ATOM 735 O O . LYS A 1 90 ? -10.332 7.820 10.383 1.00 94.19 90 LYS A O 1
ATOM 740 N N . VAL A 1 91 ? -11.829 6.198 9.983 1.00 95.19 91 VAL A N 1
ATOM 741 C CA . VAL A 1 91 ? -10.928 5.414 9.134 1.00 95.19 91 VAL A CA 1
ATOM 742 C C . VAL A 1 91 ? -10.691 6.143 7.818 1.00 95.19 91 VAL A C 1
ATOM 744 O O . VAL A 1 91 ? -11.630 6.545 7.138 1.00 95.19 91 VAL A O 1
ATOM 747 N N . ASN A 1 92 ? -9.419 6.297 7.462 1.00 94.00 92 ASN A N 1
ATOM 748 C CA . ASN A 1 92 ? -8.974 7.108 6.331 1.00 94.00 92 ASN A CA 1
ATOM 749 C C . ASN A 1 92 ? -8.161 6.310 5.295 1.00 94.00 92 ASN A C 1
ATOM 751 O O . ASN A 1 92 ? -7.580 6.881 4.373 1.00 94.00 92 ASN A O 1
ATOM 755 N N . ILE A 1 93 ? -8.119 4.980 5.417 1.00 94.38 93 ILE A N 1
ATOM 756 C CA . ILE A 1 93 ? -7.548 4.093 4.393 1.00 94.38 93 ILE A CA 1
ATOM 757 C C . ILE A 1 93 ? -8.654 3.440 3.565 1.00 94.38 93 ILE A C 1
ATOM 759 O O . ILE A 1 93 ? -9.770 3.241 4.045 1.00 94.38 93 ILE A O 1
ATOM 763 N N . MET A 1 94 ? -8.327 3.034 2.337 1.00 94.75 94 MET A N 1
ATOM 764 C CA . MET A 1 94 ? -9.221 2.181 1.562 1.00 94.75 94 MET A CA 1
ATOM 765 C C . MET A 1 94 ? -9.248 0.779 2.170 1.00 94.75 94 MET A C 1
ATOM 767 O O . MET A 1 94 ? -8.204 0.140 2.322 1.00 94.75 94 MET A O 1
ATOM 771 N N . MET A 1 95 ? -10.450 0.301 2.478 1.00 96.50 95 MET A N 1
ATOM 772 C CA . MET A 1 95 ? -10.670 -1.044 2.991 1.00 96.50 95 MET A CA 1
ATOM 773 C C . MET A 1 95 ? -11.518 -1.863 2.029 1.00 96.50 95 MET A C 1
ATOM 775 O O . MET A 1 95 ? -12.492 -1.364 1.463 1.00 96.50 95 MET A O 1
ATOM 779 N N . VAL A 1 96 ? -11.148 -3.127 1.852 1.00 96.81 96 VAL A N 1
ATOM 780 C CA . VAL A 1 96 ? -11.866 -4.089 1.020 1.00 96.81 96 VAL A CA 1
ATOM 781 C C . VAL A 1 96 ? -12.259 -5.283 1.875 1.00 96.81 96 VAL A C 1
ATOM 783 O O . VAL A 1 96 ? -11.433 -5.872 2.564 1.00 96.81 96 VAL A O 1
ATOM 786 N N . MET A 1 97 ? -13.540 -5.636 1.813 1.00 96.19 97 MET A N 1
ATOM 787 C CA . MET A 1 97 ? -14.051 -6.838 2.457 1.00 96.19 97 MET A CA 1
ATOM 788 C C . MET A 1 97 ? -13.618 -8.081 1.675 1.00 96.19 97 MET A C 1
ATOM 790 O O . MET A 1 97 ? -13.867 -8.162 0.468 1.00 96.19 97 MET A O 1
ATOM 794 N N . GLY A 1 98 ? -13.056 -9.065 2.373 1.00 94.81 98 GLY A N 1
ATOM 795 C CA . GLY A 1 98 ? -12.671 -10.360 1.807 1.00 94.81 98 GLY A CA 1
ATOM 796 C C . GLY A 1 98 ? -11.213 -10.440 1.353 1.00 94.81 98 GLY A C 1
ATOM 797 O O . GLY A 1 98 ? -10.387 -9.596 1.696 1.00 94.81 98 GLY A O 1
ATOM 798 N N . ALA A 1 99 ? -10.892 -11.498 0.607 1.00 94.62 99 ALA A N 1
ATOM 799 C CA . ALA A 1 99 ? -9.525 -11.828 0.220 1.00 94.62 99 ALA A CA 1
ATOM 800 C C . ALA A 1 99 ? -8.979 -10.899 -0.878 1.00 94.62 99 ALA A C 1
ATOM 802 O O . ALA A 1 99 ? -9.700 -10.470 -1.787 1.00 94.62 99 ALA A O 1
ATOM 803 N N . ALA A 1 100 ? -7.675 -10.620 -0.821 1.00 94.88 100 ALA A N 1
ATOM 804 C CA . ALA A 1 100 ? -7.000 -9.785 -1.811 1.00 94.88 100 ALA A CA 1
ATOM 805 C C . ALA A 1 100 ? -7.015 -10.431 -3.204 1.00 94.88 100 ALA A C 1
ATOM 807 O O . ALA A 1 100 ? -7.196 -9.748 -4.212 1.00 94.88 100 ALA A O 1
ATOM 808 N N . GLU A 1 101 ? -6.889 -11.754 -3.260 1.00 94.56 101 GLU A N 1
ATOM 809 C CA . GLU A 1 101 ? -6.905 -12.557 -4.479 1.00 94.56 101 GLU A CA 1
ATOM 810 C C . GLU A 1 101 ? -8.207 -12.359 -5.261 1.00 94.56 101 GLU A C 1
ATOM 812 O O . GLU A 1 101 ? -8.166 -12.098 -6.462 1.00 94.56 101 GLU A O 1
ATOM 817 N N . ASP A 1 102 ? -9.354 -12.389 -4.577 1.00 94.88 102 ASP A N 1
ATOM 818 C CA . ASP A 1 102 ? -10.672 -12.199 -5.194 1.00 94.88 102 ASP A CA 1
ATOM 819 C C . ASP A 1 102 ? -10.846 -10.785 -5.756 1.00 94.88 102 ASP A C 1
ATOM 821 O O . ASP A 1 102 ? -11.507 -10.577 -6.777 1.00 94.88 102 ASP A O 1
ATOM 825 N N . PHE A 1 103 ? -10.264 -9.785 -5.091 1.00 94.56 103 PHE A N 1
ATOM 826 C CA . PHE A 1 103 ? -10.273 -8.410 -5.573 1.00 94.56 103 PHE A CA 1
ATOM 827 C C . PHE A 1 103 ? -9.400 -8.255 -6.820 1.00 94.56 103 PHE A C 1
ATOM 829 O O . PHE A 1 103 ? -9.866 -7.726 -7.831 1.00 94.56 103 PHE A O 1
ATOM 836 N N . PHE A 1 104 ? -8.161 -8.747 -6.781 1.00 92.19 104 PHE A N 1
ATOM 837 C CA . PHE A 1 104 ? -7.227 -8.624 -7.899 1.00 92.19 104 PHE A CA 1
ATOM 838 C C . PHE A 1 104 ? -7.611 -9.499 -9.099 1.00 92.19 104 PHE A C 1
ATOM 840 O O . PHE A 1 104 ? -7.355 -9.103 -10.234 1.00 92.19 104 PHE A O 1
ATOM 847 N N . ALA A 1 105 ? -8.314 -10.616 -8.888 1.00 94.44 105 ALA A N 1
ATOM 848 C CA . ALA A 1 105 ? -8.862 -11.449 -9.961 1.00 94.44 105 ALA A CA 1
ATOM 849 C C . ALA A 1 105 ? -9.901 -10.720 -10.835 1.00 94.44 105 ALA A C 1
ATOM 851 O O . ALA A 1 105 ? -10.171 -11.144 -11.958 1.00 94.44 105 ALA A O 1
ATOM 852 N N . LYS A 1 106 ? -10.473 -9.605 -10.355 1.00 93.69 106 LYS A N 1
ATOM 853 C CA . LYS A 1 106 ? -11.393 -8.762 -11.139 1.00 93.69 106 LYS A CA 1
ATOM 854 C C . LYS A 1 106 ? -10.673 -7.912 -12.186 1.00 93.69 106 LYS A C 1
ATOM 856 O O . LYS A 1 106 ? -11.331 -7.357 -13.064 1.00 93.69 106 LYS A O 1
ATOM 861 N N . ILE A 1 107 ? -9.348 -7.776 -12.095 1.00 89.88 107 ILE A N 1
ATOM 862 C CA . ILE A 1 107 ? -8.561 -7.017 -13.065 1.00 89.88 107 ILE A CA 1
ATOM 863 C C . ILE A 1 107 ? -8.428 -7.864 -14.340 1.00 89.88 107 ILE A C 1
ATOM 865 O O . ILE A 1 107 ? -7.868 -8.960 -14.286 1.00 89.88 107 ILE A O 1
ATOM 869 N N . PRO A 1 108 ? -8.927 -7.390 -15.497 1.00 88.62 108 PRO A N 1
ATOM 870 C CA . PRO A 1 108 ? -8.879 -8.168 -16.725 1.00 88.62 108 PRO A CA 1
ATOM 871 C C . PRO A 1 108 ? -7.434 -8.384 -17.180 1.00 88.62 108 PRO A C 1
ATOM 873 O O . PRO A 1 108 ? -6.609 -7.467 -17.168 1.00 88.62 108 PRO A O 1
ATOM 876 N N . ALA A 1 109 ? -7.143 -9.601 -17.636 1.00 87.50 109 ALA A N 1
ATOM 877 C CA . ALA A 1 109 ? -5.856 -9.908 -18.236 1.00 87.50 109 ALA A CA 1
ATOM 878 C C . ALA A 1 109 ? -5.683 -9.144 -19.557 1.00 87.50 109 ALA A C 1
ATOM 880 O O . ALA A 1 109 ? -6.586 -9.082 -20.393 1.00 87.50 109 ALA A O 1
ATOM 881 N N . LEU A 1 110 ? -4.486 -8.599 -19.766 1.00 86.31 110 LEU A N 1
ATOM 882 C CA . LEU A 1 110 ? -4.092 -8.052 -21.061 1.00 86.31 110 LEU A CA 1
ATOM 883 C C . LEU A 1 110 ? -3.823 -9.196 -22.049 1.00 86.31 110 LEU A C 1
ATOM 885 O O . LEU A 1 110 ? -3.376 -10.275 -21.649 1.00 86.31 110 LEU A O 1
ATOM 889 N N . ASN A 1 111 ? -4.064 -8.954 -23.338 1.00 91.06 111 ASN A N 1
ATOM 890 C CA . ASN A 1 111 ? -3.685 -9.905 -24.383 1.00 91.06 111 ASN A CA 1
ATOM 891 C C . ASN A 1 111 ? -2.157 -9.951 -24.564 1.00 91.06 111 ASN A C 1
ATOM 893 O O . ASN A 1 111 ? -1.452 -8.993 -24.236 1.00 91.06 111 ASN A O 1
ATOM 897 N N . ASP A 1 112 ? -1.651 -11.063 -25.094 1.00 90.94 112 AS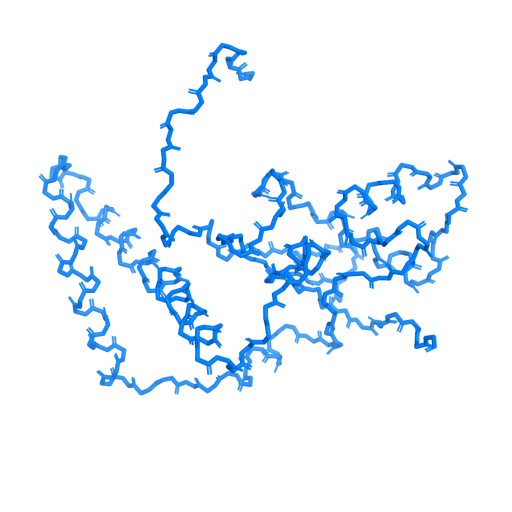P A N 1
ATOM 898 C CA . ASP A 1 112 ? -0.206 -11.306 -25.157 1.00 90.94 112 ASP A CA 1
ATOM 899 C C . ASP A 1 112 ? 0.503 -10.390 -26.156 1.00 90.94 112 ASP A C 1
ATOM 901 O O . ASP A 1 112 ? 1.552 -9.845 -25.834 1.00 90.94 112 ASP A O 1
ATOM 905 N N . GLN A 1 113 ? -0.131 -10.070 -27.289 1.00 91.44 113 GLN A N 1
ATOM 906 C CA . GLN A 1 113 ? 0.415 -9.109 -28.256 1.00 91.44 113 GLN A CA 1
ATOM 907 C C . GLN A 1 113 ? 0.722 -7.746 -27.610 1.00 91.44 113 GLN A C 1
ATOM 909 O O . GLN A 1 113 ? 1.718 -7.093 -27.930 1.00 91.44 113 GLN A O 1
ATOM 914 N N . PHE A 1 114 ? -0.144 -7.293 -26.703 1.00 86.69 114 PHE A N 1
ATOM 915 C CA . PHE A 1 114 ? 0.062 -6.053 -25.972 1.00 86.69 114 PHE A CA 1
ATOM 916 C C . PHE A 1 114 ? 1.189 -6.193 -24.945 1.00 86.69 114 PHE A C 1
ATOM 918 O O . PHE A 1 114 ? 2.033 -5.303 -24.863 1.00 86.69 114 PHE A O 1
ATOM 925 N N . LYS A 1 115 ? 1.245 -7.309 -24.204 1.00 86.88 115 LYS A N 1
ATOM 926 C CA . LYS A 1 115 ? 2.336 -7.584 -23.252 1.00 86.88 115 LYS A CA 1
ATOM 927 C C . LYS A 1 115 ? 3.697 -7.594 -23.949 1.00 86.88 115 LYS A C 1
ATOM 929 O O . LYS A 1 115 ? 4.611 -6.923 -23.473 1.00 86.88 115 LYS A O 1
ATOM 934 N N . ASP A 1 116 ? 3.801 -8.259 -25.096 1.00 88.44 116 ASP A N 1
ATOM 935 C CA . ASP A 1 116 ? 5.040 -8.385 -25.870 1.00 88.44 116 ASP A CA 1
ATOM 936 C C . ASP A 1 116 ? 5.573 -7.020 -26.306 1.00 88.44 116 ASP A C 1
ATOM 938 O O . ASP A 1 116 ? 6.756 -6.724 -26.152 1.00 88.44 116 ASP A O 1
ATOM 942 N N . LYS A 1 117 ? 4.687 -6.124 -26.756 1.00 87.00 117 LYS A N 1
ATOM 943 C CA . LYS A 1 117 ? 5.081 -4.764 -27.145 1.00 87.00 117 LYS A CA 1
ATOM 944 C C . LYS A 1 117 ? 5.717 -3.989 -25.986 1.00 87.00 117 LYS A C 1
ATOM 946 O O . LYS A 1 117 ? 6.694 -3.271 -26.196 1.00 87.00 117 LYS A O 1
ATOM 951 N N . PHE A 1 118 ? 5.171 -4.111 -24.775 1.00 86.62 118 PHE A N 1
ATOM 952 C CA . PHE A 1 118 ? 5.742 -3.464 -23.590 1.00 86.62 118 PHE A CA 1
ATOM 953 C C . PHE A 1 118 ? 7.034 -4.143 -23.136 1.00 86.62 118 PHE A C 1
ATOM 955 O O . PHE A 1 118 ? 7.976 -3.439 -22.773 1.00 86.62 118 PHE A O 1
ATOM 962 N N . ALA A 1 119 ? 7.103 -5.475 -23.199 1.00 87.69 119 ALA A N 1
ATOM 963 C CA . ALA A 1 119 ? 8.304 -6.237 -22.877 1.00 87.69 119 ALA A CA 1
ATOM 964 C C . ALA A 1 119 ? 9.475 -5.870 -23.801 1.00 87.69 119 ALA A C 1
ATOM 966 O O . ALA A 1 119 ? 10.569 -5.590 -23.314 1.00 87.69 119 ALA A O 1
ATOM 967 N N . ASP A 1 120 ? 9.238 -5.755 -25.110 1.00 88.69 120 ASP A N 1
ATOM 968 C CA . ASP A 1 120 ? 10.241 -5.334 -26.092 1.00 88.69 120 ASP A CA 1
ATOM 969 C C . ASP A 1 120 ? 10.778 -3.929 -25.811 1.00 88.69 120 ASP A C 1
ATOM 971 O O . ASP A 1 120 ? 11.984 -3.673 -25.897 1.00 88.69 120 ASP A O 1
ATOM 975 N N . THR A 1 121 ? 9.886 -2.988 -25.490 1.00 87.81 121 THR A N 1
ATOM 976 C CA . THR A 1 121 ? 10.282 -1.625 -25.125 1.00 87.81 121 THR A CA 1
ATOM 977 C C . THR A 1 121 ? 11.089 -1.618 -23.829 1.00 87.81 121 THR A C 1
ATOM 979 O O . THR A 1 121 ? 12.158 -1.008 -23.793 1.00 87.81 121 THR A O 1
ATOM 982 N N . ALA A 1 122 ? 10.621 -2.325 -22.797 1.00 91.00 122 ALA A N 1
ATOM 983 C CA . ALA A 1 122 ? 11.304 -2.434 -21.512 1.00 91.00 122 ALA A CA 1
ATOM 984 C C . ALA A 1 122 ? 12.709 -3.031 -21.675 1.00 91.00 122 ALA A C 1
ATOM 986 O O . ALA A 1 122 ? 13.681 -2.490 -21.150 1.00 91.00 122 ALA A O 1
ATOM 987 N N . LEU A 1 123 ? 12.832 -4.098 -22.468 1.00 93.00 123 LEU A N 1
ATOM 988 C CA . LEU A 1 123 ? 14.098 -4.773 -22.736 1.00 93.00 123 LEU A CA 1
ATOM 989 C C . LEU A 1 123 ? 15.091 -3.853 -23.453 1.00 93.00 123 LEU A C 1
ATOM 991 O O . LEU A 1 123 ? 16.258 -3.793 -23.072 1.00 93.00 123 LEU A O 1
ATOM 995 N N . LYS A 1 124 ? 14.643 -3.092 -24.459 1.00 91.19 124 LYS A N 1
ATOM 996 C CA . LYS A 1 124 ? 15.505 -2.136 -25.178 1.00 91.19 124 LYS A CA 1
ATOM 997 C C . LYS A 1 124 ? 16.063 -1.054 -24.254 1.00 91.19 124 LYS A C 1
ATOM 999 O O . LYS A 1 124 ? 17.245 -0.730 -24.360 1.00 91.19 124 LYS A O 1
ATOM 1004 N N . ILE A 1 125 ? 15.228 -0.517 -23.363 1.00 88.31 125 ILE A N 1
ATOM 1005 C CA . ILE A 1 125 ? 15.643 0.478 -22.365 1.00 88.31 125 ILE A CA 1
ATOM 1006 C C . ILE A 1 125 ? 16.663 -0.149 -21.409 1.00 88.31 125 ILE A C 1
ATOM 1008 O O . ILE A 1 125 ? 17.763 0.375 -21.252 1.00 88.31 125 ILE A O 1
ATOM 1012 N N . ALA A 1 126 ? 16.349 -1.320 -20.854 1.00 91.81 126 ALA A N 1
ATOM 1013 C CA . ALA A 1 126 ? 17.194 -1.973 -19.863 1.00 91.81 126 ALA A CA 1
ATOM 1014 C C . ALA A 1 126 ? 18.560 -2.405 -20.435 1.00 91.81 126 ALA A C 1
ATOM 1016 O O . ALA A 1 126 ? 19.586 -2.227 -19.784 1.00 91.81 126 ALA A O 1
ATOM 1017 N N . ILE A 1 127 ? 18.614 -2.891 -21.684 1.00 92.94 127 ILE A N 1
ATOM 1018 C CA . ILE A 1 127 ? 19.879 -3.187 -22.384 1.00 92.94 127 ILE A CA 1
ATOM 1019 C C . ILE A 1 127 ? 20.710 -1.917 -22.581 1.00 92.94 127 ILE A C 1
ATOM 1021 O O . ILE A 1 127 ? 21.938 -1.959 -22.492 1.00 92.94 127 ILE A O 1
ATOM 1025 N N . HIS A 1 128 ? 20.069 -0.790 -22.897 1.00 92.62 128 HIS A N 1
ATOM 1026 C CA . HIS A 1 128 ? 20.775 0.475 -23.058 1.00 92.62 128 HIS A CA 1
ATOM 1027 C C . HIS A 1 128 ? 21.412 0.926 -21.736 1.00 92.62 128 HIS A C 1
ATOM 1029 O O . HIS A 1 128 ? 22.593 1.264 -21.728 1.00 92.62 128 HIS A O 1
ATOM 1035 N N . GLU A 1 129 ? 20.667 0.856 -20.631 1.00 89.56 129 GLU A N 1
ATOM 1036 C CA . GLU A 1 129 ? 21.147 1.205 -19.286 1.00 89.56 129 GLU A CA 1
ATOM 1037 C C . GLU A 1 129 ? 22.245 0.254 -18.784 1.00 89.56 129 GLU A C 1
ATOM 1039 O O . GLU A 1 129 ? 23.252 0.694 -18.227 1.00 89.56 129 GLU A O 1
ATOM 1044 N N . ALA A 1 130 ? 22.110 -1.050 -19.039 1.00 94.19 130 ALA A N 1
ATOM 1045 C CA . ALA A 1 130 ? 23.068 -2.061 -18.597 1.00 94.19 130 ALA A CA 1
ATOM 1046 C C . ALA A 1 130 ? 24.481 -1.853 -19.166 1.00 94.19 130 ALA A C 1
ATOM 1048 O O . ALA A 1 130 ? 25.460 -2.226 -18.522 1.00 94.19 130 ALA A O 1
ATOM 1049 N N . LYS A 1 131 ? 24.628 -1.186 -20.320 1.00 93.88 131 LYS A N 1
ATOM 1050 C CA . LYS A 1 131 ? 25.943 -0.862 -20.909 1.00 93.88 131 LYS A CA 1
ATOM 1051 C C . LYS A 1 131 ? 26.812 0.024 -20.015 1.00 93.88 131 LYS A C 1
ATOM 1053 O O . LYS A 1 131 ? 28.027 0.040 -20.192 1.00 93.88 131 LYS A O 1
ATOM 1058 N N . SER A 1 132 ? 26.213 0.747 -19.070 1.00 94.75 132 SER A N 1
ATOM 1059 C CA . SER A 1 132 ? 26.932 1.559 -18.085 1.00 94.75 132 SER A CA 1
ATOM 1060 C C . SER A 1 132 ? 27.479 0.750 -16.901 1.00 94.75 132 SER A C 1
ATOM 1062 O O . SER A 1 132 ? 28.152 1.320 -16.044 1.00 94.75 132 SER A O 1
ATOM 1064 N N . TYR A 1 133 ? 27.221 -0.561 -16.849 1.00 94.38 133 TYR A N 1
ATOM 1065 C CA . TYR A 1 133 ? 27.633 -1.458 -15.770 1.00 94.38 133 TYR A CA 1
ATOM 1066 C C . TYR A 1 133 ? 28.618 -2.535 -16.264 1.00 94.38 133 TYR A C 1
ATOM 1068 O O . TYR A 1 133 ? 28.622 -2.879 -17.453 1.00 94.38 133 TYR A O 1
ATOM 1076 N N . PRO A 1 134 ? 29.453 -3.104 -15.367 1.00 96.81 134 PRO A N 1
ATOM 1077 C CA . PRO A 1 134 ? 30.358 -4.200 -15.712 1.00 96.81 134 PRO A CA 1
ATOM 1078 C C . PRO A 1 134 ? 29.611 -5.389 -16.334 1.00 96.81 134 PRO A C 1
ATOM 1080 O O . PRO A 1 134 ? 28.501 -5.680 -15.885 1.00 96.81 134 PRO A O 1
ATOM 1083 N N . PRO A 1 135 ? 30.209 -6.125 -17.294 1.00 95.56 135 PRO A N 1
ATOM 1084 C CA . PRO A 1 135 ? 29.565 -7.262 -17.962 1.00 95.56 135 PRO A CA 1
ATOM 1085 C C . PRO A 1 135 ? 28.915 -8.274 -17.009 1.00 95.56 135 PRO A C 1
ATOM 1087 O O . PRO A 1 135 ? 27.821 -8.754 -17.274 1.00 95.56 135 PRO A O 1
ATOM 1090 N N . GLN A 1 136 ? 29.541 -8.534 -15.858 1.00 96.25 136 GLN A N 1
ATOM 1091 C CA . GLN A 1 136 ? 29.065 -9.479 -14.840 1.00 96.25 136 GLN A CA 1
ATOM 1092 C C . GLN A 1 136 ? 27.770 -9.032 -14.139 1.00 96.25 136 GLN A C 1
ATOM 1094 O O . GLN A 1 136 ? 27.127 -9.837 -13.472 1.00 96.25 136 GLN A O 1
ATOM 1099 N N . MET A 1 137 ? 27.405 -7.753 -14.251 1.00 96.12 137 MET A N 1
ATOM 1100 C CA . MET A 1 137 ? 26.193 -7.180 -13.667 1.00 96.12 137 MET A CA 1
ATOM 1101 C C . MET A 1 137 ? 25.087 -6.928 -14.692 1.00 96.12 137 MET A C 1
ATOM 1103 O O . MET A 1 137 ? 23.961 -6.648 -14.290 1.00 96.12 137 MET A O 1
ATOM 1107 N N . GLN A 1 138 ? 25.372 -6.990 -15.995 1.00 95.56 138 GLN A N 1
ATOM 1108 C CA . GLN A 1 138 ? 24.430 -6.514 -17.014 1.00 95.56 138 GLN A CA 1
ATOM 1109 C C . GLN A 1 138 ? 23.114 -7.290 -16.999 1.00 95.56 138 GLN A C 1
ATOM 1111 O O . GLN A 1 138 ? 22.057 -6.668 -17.032 1.00 95.56 138 GLN A O 1
ATOM 1116 N N . ASP A 1 139 ? 23.162 -8.611 -16.832 1.00 95.56 139 ASP A N 1
ATOM 1117 C CA . ASP A 1 139 ? 21.959 -9.447 -16.741 1.00 95.56 139 ASP A CA 1
ATOM 1118 C C . ASP A 1 139 ? 21.081 -9.074 -15.536 1.00 95.56 139 ASP A C 1
ATOM 1120 O O . ASP A 1 139 ? 19.852 -9.041 -15.635 1.00 95.56 139 ASP A O 1
ATOM 1124 N N . LEU A 1 140 ? 21.706 -8.726 -14.404 1.00 94.38 140 LEU A N 1
ATOM 1125 C CA . LEU A 1 140 ? 20.995 -8.264 -13.213 1.00 94.38 140 LEU A CA 1
ATOM 1126 C C . LEU A 1 140 ? 20.311 -6.917 -13.467 1.00 94.38 140 LEU A C 1
ATOM 1128 O O . LEU A 1 140 ? 19.138 -6.754 -13.137 1.00 94.38 140 LEU A O 1
ATOM 1132 N N . ILE A 1 141 ? 21.026 -5.972 -14.085 1.00 93.81 141 ILE A N 1
ATOM 1133 C CA . ILE A 1 141 ? 20.481 -4.653 -14.431 1.00 93.81 141 ILE A CA 1
ATOM 1134 C C . ILE A 1 141 ? 19.334 -4.785 -15.434 1.00 93.81 141 ILE A C 1
ATOM 1136 O O . ILE A 1 141 ? 18.313 -4.122 -15.270 1.00 93.81 141 ILE A O 1
ATOM 1140 N N . ILE A 1 142 ? 19.450 -5.678 -16.421 1.00 93.50 142 ILE A N 1
ATOM 1141 C CA . ILE A 1 142 ? 18.377 -5.950 -17.381 1.00 93.50 142 ILE A CA 1
ATOM 1142 C C . ILE A 1 142 ? 17.143 -6.500 -16.663 1.00 93.50 142 ILE A C 1
ATOM 1144 O O . ILE A 1 142 ? 16.046 -5.972 -16.841 1.00 93.50 142 ILE A O 1
ATOM 1148 N N . SER A 1 143 ? 17.322 -7.522 -15.823 1.00 91.06 143 SER A N 1
ATOM 1149 C CA . SER A 1 143 ? 16.232 -8.135 -15.056 1.00 91.06 143 SER A CA 1
AT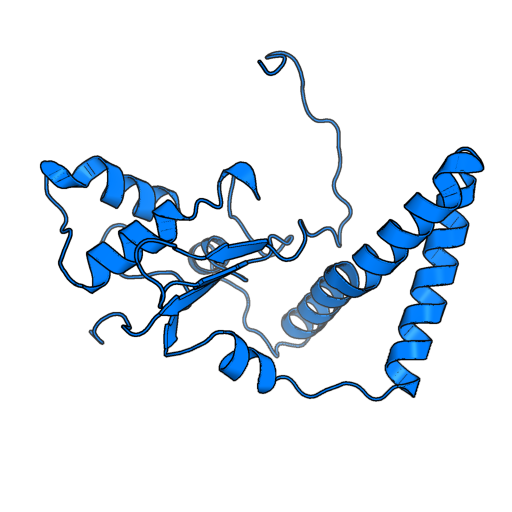OM 1150 C C . SER A 1 143 ? 15.494 -7.104 -14.195 1.00 91.06 143 SER A C 1
ATOM 1152 O O . SER A 1 143 ? 14.266 -6.987 -14.255 1.00 91.06 143 SER A O 1
ATOM 1154 N N . TRP A 1 144 ? 16.242 -6.285 -13.450 1.00 89.31 144 TRP A N 1
ATOM 1155 C CA . TRP A 1 144 ? 15.672 -5.230 -12.615 1.00 89.31 144 TRP A CA 1
ATOM 1156 C C . TRP A 1 144 ? 15.008 -4.121 -13.429 1.00 89.31 144 TRP A C 1
ATOM 1158 O O . TRP A 1 144 ? 13.904 -3.704 -13.085 1.00 89.31 144 TRP A O 1
ATOM 1168 N N . GLY A 1 145 ? 15.642 -3.660 -14.508 1.00 87.94 145 GLY A N 1
ATOM 1169 C CA . GLY A 1 145 ? 15.124 -2.594 -15.363 1.00 87.94 145 GLY A CA 1
ATOM 1170 C C . GLY A 1 145 ? 13.806 -2.979 -16.032 1.00 87.94 145 GLY A C 1
ATOM 1171 O O . GLY A 1 145 ? 12.834 -2.226 -15.961 1.00 87.94 145 GLY A O 1
ATOM 1172 N N . VAL A 1 146 ? 13.730 -4.187 -16.605 1.00 88.25 146 VAL A N 1
ATOM 1173 C CA . VAL A 1 146 ? 12.497 -4.703 -17.222 1.00 88.25 146 VAL A CA 1
ATOM 1174 C C . VAL A 1 146 ? 11.385 -4.841 -16.182 1.00 88.25 146 VAL A C 1
ATOM 1176 O O . VAL A 1 146 ? 10.278 -4.341 -16.395 1.00 88.25 146 VAL A O 1
ATOM 1179 N N . GLY A 1 147 ? 11.684 -5.468 -15.039 1.00 84.38 147 GLY A N 1
ATOM 1180 C CA . GLY A 1 147 ? 10.717 -5.642 -13.956 1.00 84.38 147 GLY A CA 1
ATOM 1181 C C . GLY A 1 147 ? 10.197 -4.311 -13.408 1.00 84.38 147 GLY A C 1
ATOM 1182 O O . GLY A 1 147 ? 8.991 -4.145 -13.225 1.00 84.38 147 GLY A O 1
ATOM 1183 N N . HIS A 1 148 ? 11.084 -3.333 -13.201 1.00 83.94 148 HIS A N 1
ATOM 1184 C CA . HIS A 1 148 ? 10.714 -2.011 -12.699 1.00 83.94 148 HIS A CA 1
ATOM 1185 C C . HIS A 1 148 ? 9.871 -1.224 -13.706 1.00 83.94 148 HIS A C 1
ATOM 1187 O O . HIS A 1 148 ? 8.866 -0.623 -13.325 1.00 83.94 148 HIS A O 1
ATOM 1193 N N . PHE A 1 149 ? 10.243 -1.238 -14.988 1.00 86.38 149 PHE A N 1
ATOM 1194 C CA . PHE A 1 149 ? 9.509 -0.503 -16.014 1.00 86.38 149 PHE A CA 1
ATOM 1195 C C . PHE A 1 149 ? 8.056 -0.983 -16.107 1.00 86.38 149 PHE A C 1
ATOM 1197 O O . PHE A 1 149 ? 7.125 -0.180 -16.020 1.00 86.38 149 PHE A O 1
ATOM 1204 N N . ILE A 1 150 ? 7.866 -2.300 -16.225 1.00 81.44 150 ILE A N 1
ATOM 1205 C CA . ILE A 1 150 ? 6.539 -2.907 -16.370 1.00 81.44 150 ILE A CA 1
ATOM 1206 C C . ILE A 1 150 ? 5.743 -2.784 -15.065 1.00 81.44 150 ILE A C 1
ATOM 1208 O O . ILE A 1 150 ? 4.584 -2.379 -15.094 1.00 81.44 150 ILE A O 1
ATOM 1212 N N . GLY A 1 151 ? 6.359 -3.109 -13.925 1.00 78.56 151 GLY A N 1
ATOM 1213 C CA . GLY A 1 151 ? 5.670 -3.167 -12.636 1.00 78.56 151 GLY A CA 1
ATOM 1214 C C . GLY A 1 151 ? 5.353 -1.806 -12.013 1.00 78.56 151 GLY A C 1
ATOM 1215 O O . GLY A 1 151 ? 4.398 -1.707 -11.249 1.00 78.56 151 GLY A O 1
ATOM 1216 N N . ASN A 1 152 ? 6.125 -0.760 -12.331 1.00 84.06 152 ASN A N 1
ATOM 1217 C CA . ASN A 1 152 ? 6.034 0.535 -11.649 1.00 84.06 152 ASN A CA 1
ATOM 1218 C C . ASN A 1 152 ? 5.859 1.710 -12.612 1.00 84.06 152 ASN A C 1
ATOM 1220 O O . ASN A 1 152 ? 4.887 2.455 -12.508 1.00 84.06 152 ASN A O 1
ATOM 1224 N N . THR A 1 153 ? 6.787 1.892 -13.555 1.00 86.44 153 THR A N 1
ATOM 1225 C CA . THR A 1 153 ? 6.815 3.083 -14.421 1.00 86.44 153 THR A CA 1
ATOM 1226 C C . THR A 1 153 ? 5.542 3.204 -15.254 1.00 86.44 153 THR A C 1
ATOM 1228 O O . THR A 1 153 ? 4.917 4.265 -15.272 1.00 86.44 153 THR A O 1
ATOM 1231 N N . VAL A 1 154 ? 5.115 2.108 -15.889 1.00 86.69 154 VAL A N 1
ATOM 1232 C CA . VAL A 1 154 ? 3.876 2.076 -16.679 1.00 86.69 154 VAL A CA 1
ATOM 1233 C C . VAL A 1 154 ? 2.654 2.358 -15.804 1.00 86.69 154 VAL A C 1
ATOM 1235 O O . VAL A 1 154 ? 1.780 3.113 -16.220 1.00 86.69 154 VAL A O 1
ATOM 1238 N N . ALA A 1 155 ? 2.602 1.827 -14.578 1.00 87.75 155 ALA A N 1
ATOM 1239 C CA . ALA A 1 155 ? 1.492 2.080 -13.660 1.00 87.75 155 ALA A CA 1
ATOM 1240 C C . ALA A 1 155 ? 1.360 3.577 -13.326 1.00 87.75 155 ALA A C 1
ATOM 1242 O O . ALA A 1 155 ? 0.264 4.130 -13.407 1.00 87.75 155 ALA A O 1
ATOM 1243 N N . VAL A 1 156 ? 2.475 4.264 -13.042 1.00 90.62 156 VAL A N 1
ATOM 1244 C CA . VAL A 1 156 ? 2.465 5.717 -12.796 1.00 90.62 156 VAL A CA 1
ATOM 1245 C C . VAL A 1 156 ? 2.073 6.491 -14.061 1.00 90.62 156 VAL A C 1
ATOM 1247 O O . VAL A 1 156 ? 1.278 7.419 -13.974 1.00 90.62 156 VAL A O 1
ATOM 1250 N N . MET A 1 157 ? 2.546 6.090 -15.247 1.00 90.62 157 MET A N 1
ATOM 1251 C CA . MET A 1 157 ? 2.122 6.707 -16.516 1.00 90.62 157 MET A CA 1
ATOM 1252 C C . MET A 1 157 ? 0.618 6.548 -16.776 1.00 90.62 157 MET A C 1
ATOM 1254 O O . MET A 1 157 ? -0.028 7.475 -17.258 1.00 90.62 157 MET A O 1
ATOM 1258 N N . VAL A 1 158 ? 0.039 5.390 -16.450 1.00 89.94 158 VAL A N 1
ATOM 1259 C CA . VAL A 1 158 ? -1.410 5.178 -16.549 1.00 89.94 158 VAL A CA 1
ATOM 1260 C C . VAL A 1 158 ? -2.145 6.089 -15.566 1.00 89.94 158 VAL A C 1
ATOM 1262 O O . VAL A 1 158 ? -3.112 6.735 -15.961 1.00 89.94 158 VAL A O 1
ATOM 1265 N N . MET A 1 159 ? -1.666 6.213 -14.323 1.00 91.81 159 MET A N 1
ATOM 1266 C CA . MET A 1 159 ? -2.233 7.165 -13.359 1.00 91.81 159 MET A CA 1
ATOM 1267 C C . MET A 1 159 ? -2.196 8.601 -13.895 1.00 91.81 159 MET A C 1
ATOM 1269 O O . MET A 1 159 ? -3.212 9.289 -13.821 1.00 91.81 159 MET A O 1
ATOM 1273 N N . ASP A 1 160 ? -1.084 9.039 -14.493 1.00 92.25 160 ASP A N 1
ATOM 1274 C CA . ASP A 1 160 ? -0.978 10.360 -15.124 1.00 92.25 160 ASP A CA 1
ATOM 1275 C C . ASP A 1 160 ? -2.084 10.587 -16.149 1.00 92.25 160 ASP A C 1
ATOM 1277 O O . ASP A 1 160 ? -2.748 11.621 -16.121 1.00 92.25 160 ASP A O 1
ATOM 1281 N N . VAL A 1 161 ? -2.299 9.619 -17.042 1.00 94.31 161 VAL A N 1
ATOM 1282 C CA . VAL A 1 161 ? -3.351 9.703 -18.058 1.00 94.31 161 VAL A CA 1
ATOM 1283 C C . VAL A 1 161 ? -4.726 9.817 -17.402 1.00 94.31 161 VAL A C 1
ATOM 1285 O O . VAL A 1 161 ? -5.502 10.684 -17.799 1.00 94.31 161 VAL A O 1
ATOM 1288 N N . LEU A 1 162 ? -5.011 8.994 -16.388 1.00 94.69 162 LEU A N 1
ATOM 1289 C CA . LEU A 1 162 ? -6.310 8.953 -15.710 1.00 94.69 162 LEU A CA 1
ATOM 1290 C C . LEU A 1 162 ? -6.621 10.235 -14.923 1.00 94.69 162 LEU A C 1
ATOM 1292 O O . LEU A 1 162 ? -7.770 10.673 -14.914 1.00 94.69 162 LEU A O 1
ATOM 1296 N N . TYR A 1 163 ? -5.630 10.869 -14.292 1.00 93.19 163 TYR A N 1
ATOM 1297 C CA . TYR A 1 163 ? -5.827 12.175 -13.652 1.00 93.19 163 TYR A CA 1
ATOM 1298 C C . TYR A 1 163 ? -5.913 13.308 -14.682 1.00 93.19 163 TYR A C 1
ATOM 1300 O O . TYR A 1 163 ? -6.785 14.168 -14.580 1.00 93.19 163 TYR A O 1
ATOM 1308 N N . ASN A 1 164 ? -5.040 13.313 -15.696 1.00 93.31 164 ASN A N 1
ATOM 1309 C CA . ASN A 1 164 ? -4.978 14.399 -16.679 1.00 93.31 164 ASN A CA 1
ATOM 1310 C C . ASN A 1 164 ? -6.214 14.459 -17.582 1.00 93.31 164 ASN A C 1
ATOM 1312 O O . ASN A 1 164 ? -6.605 15.543 -18.006 1.00 93.31 164 ASN A O 1
ATOM 1316 N N . ASN A 1 165 ? -6.827 13.314 -17.890 1.00 96.12 165 ASN A N 1
ATOM 1317 C CA . ASN A 1 165 ? -8.037 13.260 -18.712 1.00 96.12 165 ASN A CA 1
ATOM 1318 C C . ASN A 1 165 ? -9.340 13.394 -17.898 1.00 96.12 165 ASN A C 1
ATOM 1320 O O . ASN A 1 165 ? -10.421 13.322 -18.479 1.00 96.12 165 ASN A O 1
ATOM 1324 N N . GLY A 1 166 ? -9.248 13.575 -16.575 1.00 94.81 166 GLY A N 1
ATOM 1325 C CA . GLY A 1 166 ? -10.398 13.748 -15.687 1.00 94.81 166 GLY A CA 1
ATOM 1326 C C . GLY A 1 166 ? -11.154 12.464 -15.331 1.00 94.81 166 GLY A C 1
ATOM 1327 O O . GLY A 1 166 ? -12.207 12.556 -14.705 1.00 94.81 166 GLY A O 1
ATOM 1328 N N . THR A 1 167 ? -10.642 11.277 -15.684 1.00 96.62 167 THR A N 1
ATOM 1329 C CA . THR A 1 167 ? -11.224 9.998 -15.226 1.00 96.62 167 THR A CA 1
ATOM 1330 C C . THR A 1 167 ? -11.140 9.887 -13.706 1.00 96.62 167 THR A C 1
ATOM 1332 O O . THR A 1 167 ? -12.094 9.468 -13.053 1.00 96.62 167 THR A O 1
ATOM 1335 N N . PHE A 1 168 ? -10.006 10.293 -13.131 1.00 94.19 168 PHE A N 1
ATOM 1336 C CA . PHE A 1 168 ? -9.836 10.455 -11.694 1.00 94.19 168 PHE A CA 1
ATOM 1337 C C . PHE A 1 168 ? -9.900 11.931 -11.311 1.00 94.19 168 PHE A C 1
ATOM 1339 O O . PHE A 1 168 ? -9.225 12.777 -11.899 1.00 94.19 168 PHE A O 1
ATOM 1346 N N . LYS A 1 169 ? -10.683 12.235 -10.270 1.00 94.88 169 LYS A N 1
ATOM 1347 C CA . LYS A 1 169 ? -10.642 13.546 -9.614 1.00 94.88 169 LYS A CA 1
ATOM 1348 C C . LYS A 1 169 ? -9.274 13.741 -8.941 1.00 94.88 169 LYS A C 1
ATOM 1350 O O . LYS A 1 169 ? -8.743 12.767 -8.411 1.00 94.88 169 LYS A O 1
ATOM 1355 N N . PRO A 1 170 ? -8.713 14.960 -8.890 1.00 93.06 170 PRO A N 1
ATOM 1356 C CA . PRO A 1 170 ? -7.508 15.228 -8.108 1.00 93.06 170 PRO A CA 1
ATOM 1357 C C . PRO A 1 170 ? -7.671 14.825 -6.637 1.00 93.06 170 PRO A C 1
ATOM 1359 O O . PRO A 1 170 ? -8.729 15.041 -6.046 1.00 93.06 170 PRO A O 1
ATOM 1362 N N . LEU A 1 171 ? -6.607 14.273 -6.050 1.00 92.12 171 LEU A N 1
ATOM 1363 C CA . LEU A 1 171 ? -6.573 13.910 -4.633 1.00 92.12 171 LEU A CA 1
ATOM 1364 C C . LEU A 1 171 ? -6.442 15.156 -3.752 1.00 92.12 171 LEU A C 1
ATOM 1366 O O . LEU A 1 171 ? -5.588 16.016 -3.995 1.00 92.12 171 LEU A O 1
ATOM 1370 N N . THR A 1 172 ? -7.231 15.206 -2.685 1.00 92.69 172 THR A N 1
ATOM 1371 C CA . THR A 1 172 ? -7.023 16.121 -1.556 1.00 92.69 172 THR A CA 1
ATOM 1372 C C . THR A 1 172 ? -5.746 15.762 -0.788 1.00 92.69 172 THR A C 1
ATOM 1374 O O . THR A 1 172 ? -5.247 14.642 -0.885 1.00 92.69 172 THR A O 1
ATOM 1377 N N . GLU A 1 173 ? -5.212 16.683 0.022 1.00 89.75 173 GLU A N 1
ATOM 1378 C CA . GLU A 1 173 ? -4.025 16.396 0.852 1.00 89.75 173 GLU A CA 1
ATOM 1379 C C . GLU A 1 173 ? -4.234 15.206 1.797 1.00 89.75 173 GLU A C 1
ATOM 1381 O O . GLU A 1 173 ? -3.312 14.420 2.011 1.00 89.75 173 GLU A O 1
ATOM 1386 N N . ASN A 1 174 ? -5.460 15.033 2.295 1.00 87.62 174 ASN A N 1
ATOM 1387 C CA . ASN A 1 174 ? -5.822 13.895 3.126 1.00 87.62 174 ASN A CA 1
ATOM 1388 C C . ASN A 1 174 ? -5.804 12.578 2.327 1.00 87.62 174 ASN A C 1
ATOM 1390 O O . ASN A 1 174 ? -5.143 11.623 2.726 1.00 87.62 174 ASN A O 1
ATOM 1394 N N . GLU A 1 175 ? -6.439 12.545 1.149 1.00 91.00 175 GLU A N 1
ATOM 1395 C CA . GLU A 1 175 ? -6.452 11.354 0.282 1.00 91.00 175 GLU A CA 1
ATOM 1396 C C . GLU A 1 175 ? -5.040 10.988 -0.219 1.00 91.00 175 GLU A C 1
ATOM 1398 O O . GLU A 1 175 ? -4.727 9.813 -0.408 1.00 91.00 175 GLU A O 1
ATOM 1403 N N . LYS A 1 176 ? -4.133 11.961 -0.394 1.00 92.06 176 LYS A N 1
ATOM 1404 C CA . LYS A 1 176 ? -2.726 11.680 -0.738 1.00 92.06 176 LYS A CA 1
ATOM 1405 C C . LYS A 1 176 ? -2.013 10.858 0.338 1.00 92.06 176 LYS A C 1
ATOM 1407 O O . LYS A 1 176 ? -1.140 10.056 -0.014 1.00 92.06 176 LYS A O 1
ATOM 1412 N N . GLY A 1 177 ? -2.395 11.013 1.609 1.00 89.88 177 GLY A N 1
ATOM 1413 C CA . GLY A 1 177 ? -1.821 10.282 2.742 1.00 89.88 177 GLY A CA 1
ATOM 1414 C C . GLY A 1 177 ? -2.070 8.774 2.678 1.00 89.88 177 GLY A C 1
ATOM 1415 O O . GLY A 1 177 ? -1.268 7.988 3.172 1.00 89.88 177 GLY A O 1
ATOM 1416 N N . THR A 1 178 ? -3.127 8.340 1.995 1.00 90.06 178 THR A N 1
ATOM 1417 C CA . THR A 1 178 ? -3.522 6.924 1.899 1.00 90.06 178 THR A CA 1
ATOM 1418 C C . THR A 1 178 ? -3.764 6.475 0.453 1.00 90.06 178 THR A C 1
ATOM 1420 O O . THR A 1 178 ? -4.192 5.356 0.197 1.00 90.06 178 THR A O 1
ATOM 1423 N N . SER A 1 179 ? -3.390 7.297 -0.529 1.00 91.00 179 SER A N 1
ATOM 1424 C CA . SER A 1 179 ? -3.444 6.949 -1.955 1.00 91.00 179 SER A CA 1
ATOM 1425 C C . SER A 1 179 ? -2.634 5.691 -2.278 1.00 91.00 179 SER A C 1
ATOM 1427 O O . SER A 1 179 ? -1.497 5.547 -1.830 1.00 91.00 179 SER A O 1
ATOM 1429 N N . ASN A 1 180 ? -3.182 4.775 -3.077 1.00 90.88 180 ASN A N 1
ATOM 1430 C CA . ASN A 1 180 ? -2.527 3.500 -3.400 1.00 90.88 180 ASN A CA 1
ATOM 1431 C C . ASN A 1 180 ? -2.135 2.683 -2.150 1.00 90.88 180 ASN A C 1
ATOM 1433 O O . ASN A 1 180 ? -1.048 2.108 -2.094 1.00 90.88 180 ASN A O 1
ATOM 1437 N N . LEU A 1 181 ? -2.991 2.685 -1.130 1.00 93.88 181 LEU A N 1
ATOM 1438 C CA . LEU A 1 181 ? -2.904 1.837 0.053 1.00 93.88 181 LEU A CA 1
ATOM 1439 C C . LEU A 1 181 ? -4.265 1.179 0.253 1.00 93.88 181 LEU A C 1
ATOM 1441 O O . LEU A 1 181 ? -5.277 1.871 0.343 1.00 93.88 181 LEU A O 1
ATOM 1445 N N . ILE A 1 182 ? -4.271 -0.147 0.320 1.00 95.88 182 ILE A N 1
ATOM 1446 C CA . ILE A 1 182 ? -5.474 -0.952 0.500 1.00 95.88 182 ILE A CA 1
ATOM 1447 C C . ILE A 1 182 ? -5.224 -1.923 1.645 1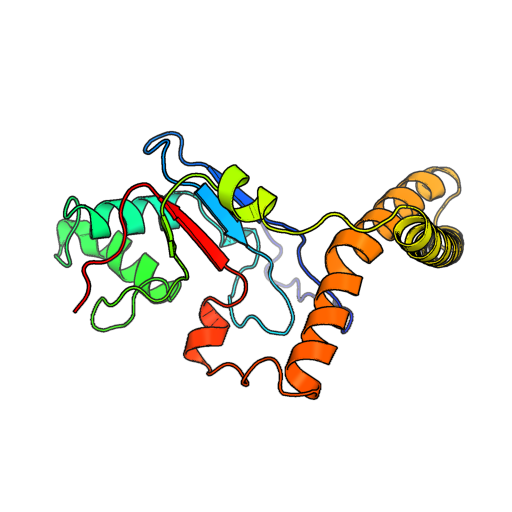.00 95.88 182 ILE A C 1
ATOM 1449 O O . ILE A 1 182 ? -4.210 -2.625 1.656 1.00 95.88 182 ILE A O 1
ATOM 1453 N N . MET A 1 183 ? -6.160 -1.974 2.584 1.00 97.56 183 MET A N 1
ATOM 1454 C CA . MET A 1 183 ? -6.247 -3.040 3.573 1.00 97.56 183 MET A CA 1
ATOM 1455 C C . MET A 1 183 ? -7.427 -3.945 3.242 1.00 97.56 183 MET A C 1
ATOM 1457 O O . MET A 1 183 ? -8.504 -3.483 2.873 1.00 97.56 183 MET A O 1
ATOM 1461 N N . PHE A 1 184 ? -7.211 -5.237 3.392 1.00 98.12 184 PHE A N 1
ATOM 1462 C CA . PHE A 1 184 ? -8.201 -6.283 3.239 1.00 98.12 184 PHE A CA 1
ATOM 1463 C C . PHE A 1 184 ? -8.482 -6.866 4.619 1.00 98.12 184 PHE A C 1
ATOM 1465 O O . PHE A 1 184 ? -7.547 -7.057 5.402 1.00 98.12 184 PHE A O 1
ATOM 1472 N N . SER A 1 185 ? -9.756 -7.097 4.920 1.00 97.44 185 SER A N 1
ATOM 1473 C CA . SER A 1 185 ? -10.194 -7.741 6.159 1.00 97.44 185 SER A CA 1
ATOM 1474 C C . SER A 1 185 ? -11.595 -8.327 6.029 1.00 97.44 185 SER A C 1
ATOM 1476 O O . SER A 1 185 ? -12.318 -8.085 5.066 1.00 97.44 185 SER A O 1
ATOM 1478 N N . ASP A 1 186 ? -11.986 -9.107 7.028 1.00 97.12 186 ASP A N 1
ATOM 1479 C CA . ASP A 1 186 ? -13.328 -9.662 7.236 1.00 97.12 186 ASP A CA 1
ATOM 1480 C C . ASP A 1 186 ? -14.279 -8.700 7.975 1.00 97.12 186 ASP A C 1
ATOM 1482 O O . ASP A 1 186 ? -15.453 -9.007 8.182 1.00 97.12 186 ASP A O 1
ATOM 1486 N N . ILE A 1 187 ? -13.789 -7.514 8.337 1.00 96.06 187 ILE A N 1
ATOM 1487 C CA . ILE A 1 187 ? -14.568 -6.419 8.916 1.00 96.06 187 ILE A CA 1
ATOM 1488 C C . ILE A 1 187 ? -14.335 -5.129 8.128 1.00 96.06 187 ILE A C 1
ATOM 1490 O O . ILE A 1 187 ? -13.255 -4.910 7.581 1.00 96.06 187 ILE A O 1
ATOM 1494 N N . LEU A 1 188 ? -15.345 -4.264 8.080 1.00 95.38 188 LEU A N 1
ATOM 1495 C CA . LEU A 1 188 ? -15.240 -2.899 7.570 1.00 95.38 188 LEU A CA 1
ATOM 1496 C C . LEU A 1 188 ? -15.578 -1.902 8.688 1.00 95.38 188 LEU A C 1
ATOM 1498 O O . LEU A 1 188 ? -16.253 -2.285 9.648 1.00 95.38 188 LEU A O 1
ATOM 1502 N N . PRO A 1 189 ? -15.146 -0.632 8.572 1.00 91.56 189 PRO A N 1
ATOM 1503 C CA . PRO A 1 189 ? -15.613 0.427 9.457 1.00 91.56 189 PRO A CA 1
ATOM 1504 C C . PRO A 1 189 ? -17.143 0.459 9.483 1.00 91.56 189 PRO A C 1
ATOM 1506 O O . PRO A 1 189 ? -17.785 0.278 8.446 1.00 91.56 189 PRO A O 1
ATOM 1509 N N . ALA A 1 190 ? -17.730 0.672 10.661 1.00 82.69 190 ALA A N 1
ATOM 1510 C CA . ALA A 1 190 ? -19.168 0.880 10.757 1.00 82.69 190 ALA A CA 1
ATOM 1511 C C . ALA A 1 190 ? -19.554 2.096 9.900 1.00 82.69 190 ALA A C 1
ATOM 1513 O O . ALA A 1 190 ? -18.882 3.126 9.953 1.00 82.69 190 ALA A O 1
ATOM 1514 N N . ASN A 1 191 ? -20.612 1.964 9.098 1.00 60.25 191 ASN A N 1
ATOM 1515 C CA . ASN A 1 191 ? -21.150 3.097 8.353 1.00 60.25 191 ASN A CA 1
ATOM 1516 C C . ASN A 1 191 ? -21.705 4.106 9.370 1.00 60.25 191 ASN A C 1
ATOM 1518 O O . ASN A 1 191 ? -22.659 3.780 10.078 1.00 60.25 191 ASN A O 1
ATOM 1522 N N . GLU A 1 192 ? -21.091 5.287 9.455 1.00 47.34 192 GLU A N 1
ATOM 1523 C CA . GLU A 1 192 ? -21.699 6.467 10.086 1.00 47.34 192 GLU A CA 1
ATOM 1524 C C . GLU A 1 192 ? -22.834 7.032 9.224 1.00 47.34 192 GLU A C 1
ATOM 1526 O O . GLU A 1 192 ? -22.669 7.085 7.980 1.00 47.34 192 GLU A O 1
#

Secondary structure (DSSP, 8-state):
---TT--------TT-----EEEE-SSSTT-EEEE---TT---SSGGGG--HHHHHHHHHHHTTSS-SSGGGHHHHHHHHHTTSB-TT--B-SEEEES-HHHHHTTSPPPPHHHHHHHHHHHHHHHHHHHTTS-HHHHHHHHHHHHHHIIIIIHHHHHHHHHHHTTSSPPPPHHHHHHTTEEEEES------

Sequence (192 aa):
QSDPDYRPTLKLPSYWACGSMTRISEKYPSVYSWSVDTRYSSRKGTWSNNLTSDYEYLYEFLTGAICDNVANADKINRLRERGFLTDDNKVNIMMVMGAAEDFFAKIPALNDQFKDKFADTALKIAIHEAKSYPPQMQDLIISWGVGHFIGNTVAVMVMDVLYNNGTFKPLTENEKGTSNLIMFSDILPANE